Protein AF-A0A089RD07-F1 (afdb_monomer)

Organism: NCBI:txid158822

Structure (mmCIF, N/CA/C/O backbone):
data_AF-A0A089RD07-F1
#
_entry.id   AF-A0A089RD07-F1
#
loop_
_atom_site.group_PDB
_atom_site.id
_atom_site.type_symbol
_atom_site.label_atom_id
_atom_site.label_alt_id
_atom_site.label_comp_id
_atom_site.label_asym_id
_atom_site.label_entity_id
_atom_site.label_seq_id
_atom_site.pdbx_PDB_ins_code
_atom_site.Cartn_x
_atom_site.Cartn_y
_atom_site.Cartn_z
_atom_site.occupancy
_atom_site.B_iso_or_equiv
_atom_site.auth_seq_id
_atom_site.auth_comp_id
_atom_site.auth_asym_id
_atom_site.auth_atom_id
_atom_site.pdbx_PDB_model_num
ATOM 1 N N . MET A 1 1 ? 34.997 -4.589 12.030 1.00 34.50 1 MET A N 1
ATOM 2 C CA . MET A 1 1 ? 33.982 -4.195 11.028 1.00 34.50 1 MET A CA 1
ATOM 3 C C . MET A 1 1 ? 32.917 -5.279 10.978 1.00 34.50 1 MET A C 1
ATOM 5 O O . MET A 1 1 ? 33.221 -6.395 10.581 1.00 34.50 1 MET A O 1
ATOM 9 N N . HIS A 1 2 ? 31.721 -5.008 11.503 1.00 45.12 2 HIS A N 1
ATOM 10 C CA . HIS A 1 2 ? 30.655 -6.007 11.598 1.00 45.12 2 HIS A CA 1
ATOM 11 C C . HIS A 1 2 ? 29.970 -6.161 10.236 1.00 45.12 2 HIS A C 1
ATOM 13 O O . HIS A 1 2 ? 29.249 -5.266 9.804 1.00 45.12 2 HIS A O 1
ATOM 19 N N . ASN A 1 3 ? 30.196 -7.295 9.569 1.00 46.72 3 ASN A N 1
ATOM 20 C CA . ASN A 1 3 ? 29.414 -7.709 8.406 1.00 46.72 3 ASN A CA 1
ATOM 21 C C . ASN A 1 3 ? 27.948 -7.850 8.832 1.00 46.72 3 ASN A C 1
ATOM 23 O O . ASN A 1 3 ? 27.569 -8.834 9.473 1.00 46.72 3 ASN A O 1
ATOM 27 N N . SER A 1 4 ? 27.117 -6.868 8.495 1.00 57.12 4 SER A N 1
ATOM 28 C CA . SER A 1 4 ? 25.671 -6.961 8.647 1.00 57.12 4 SER A CA 1
ATOM 29 C C . SER A 1 4 ? 25.167 -8.106 7.762 1.00 57.12 4 SER A C 1
ATOM 31 O O . SER A 1 4 ? 25.063 -8.002 6.542 1.00 57.12 4 SER A O 1
ATOM 33 N N . ARG A 1 5 ? 24.894 -9.256 8.388 1.00 62.94 5 ARG A N 1
ATOM 34 C CA . ARG A 1 5 ? 24.281 -10.432 7.757 1.00 62.94 5 ARG A CA 1
ATOM 35 C C . ARG A 1 5 ? 22.879 -10.059 7.278 1.00 62.94 5 ARG A C 1
ATOM 37 O O . ARG A 1 5 ? 21.900 -10.212 8.006 1.00 62.94 5 ARG A O 1
ATOM 44 N N . THR A 1 6 ? 22.774 -9.560 6.054 1.00 71.19 6 THR A N 1
ATOM 45 C CA . THR A 1 6 ? 21.488 -9.432 5.372 1.00 71.19 6 THR A CA 1
ATOM 46 C C . THR A 1 6 ? 20.885 -10.833 5.233 1.00 71.19 6 THR A C 1
ATOM 48 O O . THR A 1 6 ? 21.503 -11.750 4.694 1.00 71.19 6 THR A O 1
ATOM 51 N N . LYS A 1 7 ? 19.688 -11.035 5.792 1.00 79.56 7 LYS A N 1
ATOM 52 C CA . LYS A 1 7 ? 18.931 -12.283 5.638 1.00 79.56 7 LYS A CA 1
ATOM 53 C C . LYS A 1 7 ? 18.031 -12.140 4.417 1.00 79.56 7 LYS A C 1
ATOM 55 O O . LYS A 1 7 ? 17.210 -11.227 4.365 1.00 79.56 7 LYS A O 1
ATOM 60 N N . ARG A 1 8 ? 18.207 -13.017 3.427 1.00 80.56 8 ARG A N 1
ATOM 61 C CA . ARG A 1 8 ? 17.385 -13.040 2.212 1.00 80.56 8 ARG A CA 1
ATOM 62 C C . ARG A 1 8 ? 16.169 -13.932 2.437 1.00 80.56 8 ARG A C 1
ATOM 64 O O . ARG A 1 8 ? 16.321 -15.087 2.818 1.00 80.56 8 ARG A O 1
ATOM 71 N N . VAL A 1 9 ? 14.989 -13.393 2.157 1.00 81.19 9 VAL A N 1
ATOM 72 C CA . VAL A 1 9 ? 13.732 -14.142 2.080 1.00 81.19 9 VAL A CA 1
ATOM 73 C C . VAL A 1 9 ? 13.283 -14.101 0.625 1.00 81.19 9 VAL A C 1
ATOM 75 O O . VAL A 1 9 ? 13.259 -13.025 0.031 1.00 81.19 9 VAL A O 1
ATOM 78 N N . ASN A 1 10 ? 12.976 -15.263 0.048 1.00 83.25 10 ASN A N 1
ATOM 79 C CA . ASN A 1 10 ? 12.453 -15.367 -1.311 1.00 83.25 10 ASN A CA 1
ATOM 80 C C . ASN A 1 10 ? 10.952 -15.640 -1.234 1.00 83.25 10 ASN A C 1
ATOM 82 O O . ASN A 1 10 ? 10.538 -16.653 -0.675 1.00 83.25 10 ASN A O 1
ATOM 86 N N . PHE A 1 11 ? 10.158 -14.742 -1.804 1.00 80.38 11 PHE A N 1
ATOM 87 C CA . PHE A 1 11 ? 8.723 -14.909 -1.982 1.00 80.38 11 PHE A CA 1
ATOM 88 C C . PHE A 1 11 ? 8.388 -14.618 -3.443 1.00 80.38 11 PHE A C 1
ATOM 90 O O . PHE A 1 11 ? 8.962 -13.705 -4.035 1.00 80.38 11 PHE A O 1
ATOM 97 N N . SER A 1 12 ? 7.508 -15.421 -4.033 1.00 87.31 12 SER A N 1
ATOM 98 C CA . SER A 1 12 ? 7.035 -15.239 -5.407 1.00 87.31 12 SER A CA 1
ATOM 99 C C . SER A 1 12 ? 5.530 -15.018 -5.376 1.00 87.31 12 SER A C 1
ATOM 101 O O . SER A 1 12 ? 4.793 -15.868 -4.880 1.00 87.31 12 SER A O 1
ATOM 103 N N . LEU A 1 13 ? 5.097 -13.867 -5.886 1.00 88.25 13 LEU A N 1
ATOM 104 C CA . LEU A 1 13 ? 3.691 -13.514 -6.055 1.00 88.25 13 LEU A CA 1
ATOM 105 C C . LEU A 1 13 ? 3.298 -13.740 -7.515 1.00 88.25 13 LEU A C 1
ATOM 107 O O . LEU A 1 13 ? 4.071 -13.414 -8.415 1.00 88.25 13 LEU A O 1
ATOM 111 N N . HIS A 1 14 ? 2.097 -14.264 -7.733 1.00 91.94 14 HIS A N 1
ATOM 112 C CA . HIS A 1 14 ? 1.512 -14.413 -9.060 1.00 91.94 14 HIS A CA 1
ATOM 113 C C . HIS A 1 14 ? 0.266 -13.535 -9.131 1.00 91.94 14 HIS A C 1
ATOM 115 O O . HIS A 1 14 ? -0.575 -13.615 -8.240 1.00 91.94 14 HIS A O 1
ATOM 121 N N . LEU A 1 15 ? 0.180 -12.716 -10.176 1.00 92.38 15 LEU A N 1
ATOM 122 C CA . LEU A 1 15 ? -0.988 -11.896 -10.493 1.00 92.38 15 LEU A CA 1
ATOM 123 C C . LEU A 1 15 ? -1.814 -12.605 -11.572 1.00 92.38 15 LEU A C 1
ATOM 125 O O . LEU A 1 15 ? -1.240 -13.279 -12.434 1.00 92.38 15 LEU A O 1
ATOM 129 N N . ARG A 1 16 ? -3.138 -12.455 -11.534 1.00 93.69 16 ARG A N 1
ATOM 130 C CA . ARG A 1 16 ? -4.091 -13.000 -12.511 1.00 93.69 16 ARG A CA 1
ATOM 131 C C . ARG A 1 16 ? -4.814 -11.858 -13.230 1.00 93.69 16 ARG A C 1
ATOM 133 O O . ARG A 1 16 ? -5.942 -11.525 -12.872 1.00 93.69 16 ARG A O 1
ATOM 140 N N . PRO A 1 17 ? -4.179 -11.250 -14.246 1.00 92.19 17 PRO A N 1
ATOM 141 C CA . PRO A 1 17 ? -4.730 -10.077 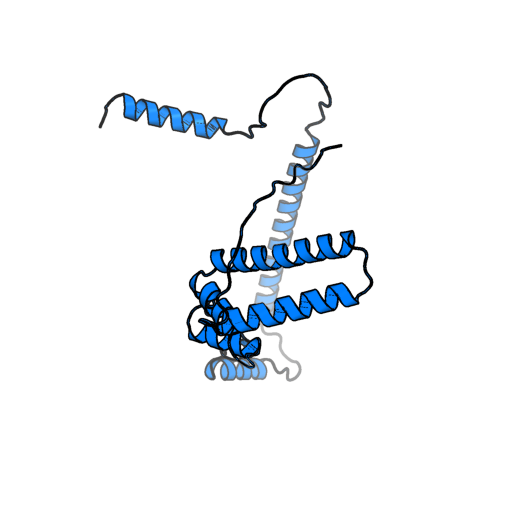-14.920 1.00 92.19 17 PRO A CA 1
ATOM 142 C C . PRO A 1 17 ? -6.046 -10.355 -15.663 1.00 92.19 17 PRO A C 1
ATOM 144 O O . PRO A 1 17 ? -6.804 -9.423 -15.895 1.00 92.19 17 PRO A O 1
ATOM 147 N N . ASP A 1 18 ? -6.334 -11.610 -16.017 1.00 93.56 18 ASP A N 1
ATOM 148 C CA . ASP A 1 18 ? -7.585 -11.984 -16.693 1.00 93.56 18 ASP A CA 1
ATOM 149 C C . ASP A 1 18 ? -8.775 -12.095 -15.720 1.00 93.56 18 ASP A C 1
ATOM 151 O O . ASP A 1 18 ? -9.922 -11.900 -16.118 1.00 93.56 18 ASP A O 1
ATOM 155 N N . ASP A 1 19 ? -8.501 -12.375 -14.440 1.00 92.56 19 ASP A N 1
ATOM 156 C CA . ASP A 1 19 ? -9.521 -12.647 -13.418 1.00 92.56 19 ASP A CA 1
ATOM 157 C C . ASP A 1 19 ? -9.772 -11.445 -12.492 1.00 92.56 19 ASP A C 1
ATOM 159 O O . ASP A 1 19 ? -10.831 -11.349 -11.870 1.00 92.56 19 ASP A O 1
ATOM 163 N N . SER A 1 20 ? -8.796 -10.540 -12.356 1.00 94.25 20 SER A N 1
ATOM 164 C CA . SER A 1 20 ? -8.846 -9.414 -11.422 1.00 94.25 20 SER A CA 1
ATOM 165 C C . SER A 1 20 ? -8.384 -8.118 -12.077 1.00 94.25 20 SER A C 1
ATOM 167 O O . SER A 1 20 ? -7.264 -8.005 -12.576 1.00 94.25 20 SER A O 1
ATOM 169 N N . GLN A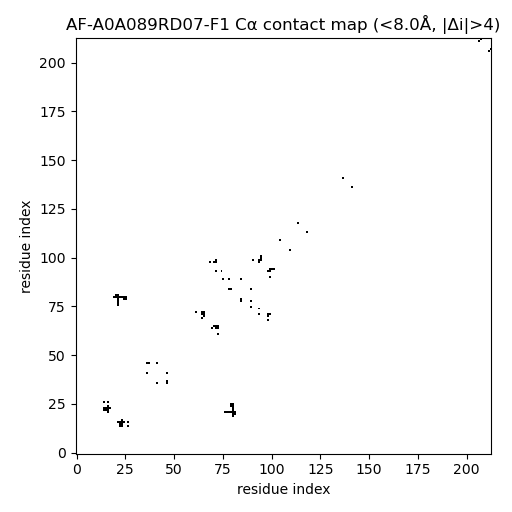 1 21 ? -9.241 -7.097 -12.003 1.00 94.00 21 GLN A N 1
ATOM 170 C CA . GLN A 1 21 ? -8.925 -5.744 -12.464 1.00 94.00 21 GLN A CA 1
ATOM 171 C C . GLN A 1 21 ? -7.772 -5.120 -11.664 1.00 94.00 21 GLN A C 1
ATOM 173 O O . GLN A 1 21 ? -6.920 -4.437 -12.234 1.00 94.00 21 GLN A O 1
ATOM 178 N N . ALA A 1 22 ? -7.697 -5.395 -10.357 1.00 94.50 22 ALA A N 1
ATOM 179 C CA . ALA A 1 22 ? -6.590 -4.941 -9.520 1.00 94.50 22 ALA A CA 1
ATOM 180 C C . ALA A 1 22 ? -5.261 -5.550 -9.985 1.00 94.50 22 ALA A C 1
ATOM 182 O O . ALA A 1 22 ? -4.276 -4.828 -10.157 1.00 94.50 22 ALA A O 1
ATOM 183 N N . ASP A 1 23 ? -5.255 -6.848 -10.295 1.00 95.31 23 ASP A N 1
ATOM 184 C CA . ASP A 1 23 ? -4.076 -7.542 -10.817 1.00 95.31 23 ASP A CA 1
ATOM 185 C C . ASP A 1 23 ? -3.697 -7.054 -12.219 1.00 95.31 23 ASP A C 1
ATOM 187 O O . ASP A 1 23 ? -2.513 -6.863 -12.505 1.00 95.31 23 ASP A O 1
ATOM 191 N N . GLN A 1 24 ? -4.683 -6.814 -13.089 1.00 95.25 24 GLN A N 1
ATOM 192 C CA . GLN A 1 24 ? -4.470 -6.287 -14.439 1.00 95.25 24 GLN A CA 1
ATOM 193 C C . GLN A 1 24 ? -3.780 -4.924 -14.404 1.00 95.25 24 GLN A C 1
ATOM 195 O O . GLN A 1 24 ? -2.808 -4.670 -15.128 1.00 95.25 24 GLN A O 1
ATOM 200 N N . ARG A 1 25 ? -4.271 -4.039 -13.540 1.00 93.75 25 ARG A N 1
ATOM 201 C CA . ARG A 1 25 ? -3.742 -2.690 -13.392 1.00 93.75 25 ARG A CA 1
ATOM 202 C C . ARG A 1 25 ? -2.379 -2.688 -12.714 1.00 93.75 25 ARG A C 1
ATOM 204 O O . ARG A 1 25 ? -1.455 -2.083 -13.253 1.00 93.75 25 ARG A O 1
ATOM 211 N N . ALA A 1 26 ? -2.205 -3.455 -11.636 1.00 94.31 26 ALA A N 1
ATOM 212 C CA . ALA A 1 26 ? -0.904 -3.643 -10.998 1.00 94.31 26 ALA A CA 1
ATOM 213 C C . ALA A 1 26 ? 0.137 -4.186 -11.991 1.00 94.31 26 ALA A C 1
ATOM 215 O O . ALA A 1 26 ? 1.258 -3.683 -12.060 1.00 94.31 26 ALA A O 1
ATOM 216 N N . PHE A 1 27 ? -0.229 -5.170 -12.819 1.00 94.62 27 PHE A N 1
ATOM 217 C CA . PHE A 1 27 ? 0.652 -5.695 -13.861 1.00 94.62 27 PHE A CA 1
ATOM 218 C C . PHE A 1 27 ? 1.052 -4.616 -14.878 1.00 94.62 27 PHE A C 1
ATOM 220 O O . PHE A 1 27 ? 2.223 -4.515 -15.255 1.00 94.62 27 PHE A O 1
ATOM 227 N N . SER A 1 28 ? 0.093 -3.790 -15.294 1.00 93.75 28 SER A N 1
ATOM 228 C CA . SER A 1 28 ? 0.308 -2.720 -16.271 1.00 93.75 28 SER A CA 1
ATOM 229 C C . SER A 1 28 ? 1.225 -1.620 -15.725 1.00 93.75 28 SER A C 1
ATOM 231 O O . SER A 1 28 ? 2.182 -1.234 -16.399 1.00 93.75 28 SER A O 1
ATOM 233 N N . GLU A 1 29 ? 1.005 -1.181 -14.483 1.00 93.06 29 GLU A N 1
ATOM 234 C CA . GLU A 1 29 ? 1.853 -0.200 -13.792 1.00 93.06 29 GLU A CA 1
ATOM 235 C C . GLU A 1 29 ? 3.280 -0.720 -13.583 1.00 93.06 29 GLU A C 1
ATOM 237 O O . GLU A 1 29 ? 4.251 -0.027 -13.891 1.00 93.06 29 GLU A O 1
ATOM 242 N N . LEU A 1 30 ? 3.431 -1.969 -13.125 1.00 93.25 30 LEU A N 1
ATOM 243 C CA . LEU A 1 30 ? 4.744 -2.595 -12.941 1.00 93.25 30 LEU A CA 1
ATOM 244 C C . LEU A 1 30 ? 5.508 -2.713 -14.261 1.00 93.25 30 LEU A C 1
ATOM 246 O O . LEU A 1 30 ? 6.722 -2.488 -14.302 1.00 93.25 30 LEU A O 1
ATOM 250 N N . ARG A 1 31 ? 4.808 -3.050 -15.349 1.00 94.00 31 ARG A N 1
ATOM 251 C CA . ARG A 1 31 ? 5.402 -3.118 -16.683 1.00 94.00 31 ARG A CA 1
ATOM 252 C C . ARG A 1 31 ? 5.857 -1.741 -17.156 1.00 94.00 31 ARG A C 1
ATOM 254 O O . ARG A 1 31 ? 7.007 -1.615 -17.574 1.00 94.00 31 ARG A O 1
ATOM 261 N N . GLN A 1 32 ? 4.996 -0.729 -17.056 1.00 94.94 32 GLN A N 1
ATOM 262 C CA . GLN A 1 32 ? 5.315 0.644 -17.451 1.00 94.94 32 GLN A CA 1
ATOM 263 C C . GLN A 1 32 ? 6.516 1.181 -16.664 1.00 94.94 32 GLN A C 1
ATOM 265 O O . GLN A 1 32 ? 7.455 1.726 -17.246 1.00 94.94 32 GLN A O 1
ATOM 270 N N . TRP A 1 33 ? 6.520 0.977 -15.347 1.00 94.50 33 TRP A N 1
ATOM 271 C CA . TRP A 1 33 ? 7.618 1.378 -14.477 1.00 94.50 33 TRP A CA 1
ATOM 272 C C . TRP A 1 33 ? 8.937 0.694 -14.872 1.00 94.50 33 TRP A C 1
ATOM 274 O O . TRP A 1 33 ? 9.968 1.355 -15.008 1.00 94.50 33 TRP A O 1
ATOM 284 N N . HIS A 1 34 ? 8.911 -0.617 -15.132 1.00 92.44 34 HIS A N 1
ATOM 285 C CA . HIS A 1 34 ? 10.099 -1.368 -15.540 1.00 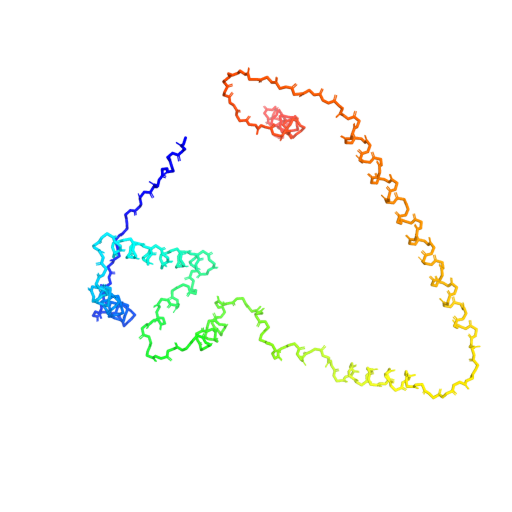92.44 34 HIS A CA 1
ATOM 286 C C . HIS A 1 34 ? 10.622 -0.949 -16.924 1.00 92.44 34 HIS A C 1
ATOM 288 O O . HIS A 1 34 ? 11.835 -0.873 -17.130 1.00 92.44 34 HIS A O 1
ATOM 294 N N . GLU A 1 35 ? 9.733 -0.659 -17.876 1.00 93.88 35 GLU A N 1
ATOM 295 C CA . GLU A 1 35 ? 10.107 -0.112 -19.185 1.00 93.88 35 GLU A CA 1
ATOM 296 C C . GLU A 1 35 ? 10.751 1.277 -19.046 1.00 93.88 35 GLU A C 1
ATOM 298 O O . GLU A 1 35 ? 11.807 1.513 -19.636 1.00 93.88 35 GLU A O 1
ATOM 303 N N . GLY A 1 36 ? 10.205 2.148 -18.191 1.00 93.56 36 GLY A N 1
ATOM 304 C CA . GLY A 1 36 ? 10.808 3.445 -17.867 1.00 93.56 36 GLY A CA 1
ATOM 305 C C . GLY A 1 36 ? 12.201 3.315 -17.242 1.00 93.56 36 GLY A C 1
ATOM 306 O O . GLY A 1 36 ? 13.124 4.044 -17.610 1.00 93.56 36 GLY A O 1
ATOM 307 N N . LEU A 1 37 ? 12.398 2.324 -16.366 1.00 92.19 37 LEU A N 1
ATOM 308 C CA . LEU A 1 37 ? 13.707 2.037 -15.777 1.00 92.19 37 LEU A CA 1
ATOM 309 C C . LEU A 1 37 ? 14.740 1.660 -16.846 1.00 92.19 37 LEU A C 1
ATOM 311 O O . LEU A 1 37 ? 15.859 2.168 -16.833 1.00 92.19 37 LEU A O 1
ATOM 315 N N . LYS A 1 38 ? 14.358 0.815 -17.810 1.00 90.06 38 LYS A N 1
ATOM 316 C CA . LYS A 1 38 ? 15.237 0.417 -18.923 1.00 90.06 38 LYS A CA 1
ATOM 317 C C . LYS A 1 38 ? 15.611 1.592 -19.822 1.00 90.06 38 LYS A C 1
ATOM 319 O O . LYS A 1 38 ? 16.726 1.635 -20.334 1.00 90.06 38 LYS A O 1
ATOM 324 N N . GLN A 1 39 ? 14.692 2.535 -20.011 1.00 92.75 39 GLN A N 1
ATOM 325 C CA . GLN A 1 39 ? 14.905 3.721 -20.843 1.00 92.75 39 GLN A CA 1
ATOM 326 C C . GLN A 1 39 ? 15.766 4.791 -20.151 1.00 92.75 39 GLN A C 1
ATOM 328 O O . GLN A 1 39 ? 16.282 5.682 -20.818 1.00 92.75 39 GLN A O 1
ATOM 333 N N . SER A 1 40 ? 15.983 4.690 -18.835 1.00 88.25 40 SER A N 1
ATOM 334 C CA . SER A 1 40 ? 16.733 5.681 -18.047 1.00 88.25 40 SER A CA 1
ATOM 335 C C . SER A 1 40 ? 18.254 5.697 -18.280 1.00 88.25 40 SER A C 1
ATOM 337 O O . SER A 1 40 ? 18.946 6.531 -17.699 1.00 88.25 40 SER A O 1
ATOM 339 N N . GLY A 1 41 ? 18.797 4.778 -19.092 1.00 84.75 41 GLY A N 1
ATOM 340 C CA . GLY A 1 41 ? 20.231 4.707 -19.412 1.00 84.75 41 GLY A CA 1
ATOM 341 C C . GLY A 1 41 ? 21.139 4.315 -18.235 1.00 84.75 41 GLY A C 1
ATOM 342 O O . GLY A 1 41 ? 22.359 4.427 -18.340 1.00 84.75 41 GLY A O 1
ATOM 343 N N . ARG A 1 42 ? 20.563 3.869 -17.111 1.00 89.25 42 ARG A N 1
ATOM 344 C CA . ARG A 1 42 ? 21.294 3.456 -15.903 1.00 89.25 42 ARG A CA 1
ATOM 345 C C . ARG A 1 42 ? 22.062 2.152 -16.111 1.00 89.25 42 ARG A C 1
ATOM 347 O O . ARG A 1 42 ? 21.695 1.310 -16.932 1.00 89.25 42 ARG A O 1
ATOM 354 N N . SER A 1 43 ? 23.107 1.954 -15.304 1.00 91.81 43 SER A N 1
ATOM 355 C CA . SER A 1 43 ? 23.813 0.673 -15.245 1.00 91.81 43 SER A CA 1
ATOM 356 C C . SER A 1 43 ? 22.861 -0.455 -14.835 1.00 91.81 43 SER A C 1
ATOM 358 O O . SER A 1 43 ? 21.897 -0.264 -14.088 1.00 91.81 43 SER A O 1
ATOM 360 N N . ARG A 1 44 ? 23.164 -1.674 -15.289 1.00 89.19 44 ARG A N 1
ATOM 361 C CA . ARG A 1 44 ? 22.406 -2.882 -14.934 1.00 89.19 44 ARG A CA 1
ATOM 362 C C . ARG A 1 44 ? 22.350 -3.113 -13.422 1.00 89.19 44 ARG A C 1
ATOM 364 O O . ARG A 1 44 ? 21.341 -3.606 -12.919 1.00 89.19 44 ARG A O 1
ATOM 371 N N . GLU A 1 45 ? 23.421 -2.782 -12.708 1.00 91.44 45 GLU A N 1
ATOM 372 C CA . GLU A 1 45 ? 23.497 -2.956 -11.254 1.00 91.44 45 GLU A CA 1
ATOM 373 C C . GLU A 1 45 ? 22.592 -1.971 -10.512 1.00 91.44 45 GLU A C 1
ATOM 375 O O . GLU A 1 45 ? 21.856 -2.387 -9.612 1.00 91.44 45 GLU A O 1
ATOM 380 N N . ASP A 1 46 ? 22.571 -0.710 -10.946 1.00 92.19 46 ASP A N 1
ATOM 381 C CA . ASP A 1 46 ? 21.728 0.341 -10.369 1.00 92.19 46 ASP A CA 1
ATOM 382 C C . ASP A 1 46 ? 20.246 0.023 -10.567 1.00 92.19 46 ASP A C 1
ATOM 384 O O . ASP A 1 46 ? 19.470 0.050 -9.611 1.00 92.19 46 ASP A O 1
ATOM 388 N N . MET A 1 47 ? 19.867 -0.401 -11.778 1.00 91.62 47 MET A N 1
ATOM 389 C CA . MET A 1 47 ? 18.504 -0.858 -12.068 1.00 91.62 47 MET A CA 1
ATOM 390 C C . MET A 1 47 ? 18.084 -2.016 -11.155 1.00 91.62 47 MET A C 1
ATOM 392 O O . MET A 1 47 ? 16.977 -2.033 -10.618 1.00 91.62 47 MET A O 1
ATOM 396 N N . ALA A 1 48 ? 18.975 -2.988 -10.934 1.00 90.19 48 ALA A N 1
ATOM 397 C CA . ALA A 1 48 ? 18.689 -4.121 -10.061 1.00 90.19 48 ALA A CA 1
ATOM 398 C C . ALA A 1 48 ? 18.575 -3.710 -8.582 1.00 90.19 48 ALA A C 1
ATOM 400 O O . ALA A 1 48 ? 17.788 -4.304 -7.842 1.00 90.19 48 ALA A O 1
ATOM 401 N N . MET A 1 49 ? 19.352 -2.722 -8.125 1.00 90.62 49 MET A N 1
ATOM 402 C CA . MET A 1 49 ? 19.232 -2.159 -6.774 1.00 90.62 49 MET A CA 1
ATOM 403 C C . MET A 1 49 ? 17.890 -1.448 -6.594 1.00 90.62 49 MET A C 1
ATOM 405 O O . MET A 1 49 ? 17.197 -1.699 -5.608 1.00 90.62 49 MET A O 1
ATOM 409 N N . GLU A 1 50 ? 17.506 -0.619 -7.562 1.00 92.69 50 GLU A N 1
ATOM 410 C CA . GLU A 1 50 ? 16.267 0.157 -7.548 1.00 92.69 50 GLU A CA 1
ATOM 411 C C . GLU A 1 50 ? 15.035 -0.746 -7.602 1.00 92.69 50 GLU A C 1
ATOM 413 O O . GLU A 1 50 ? 14.127 -0.589 -6.789 1.00 92.69 50 GLU A O 1
ATOM 418 N N . MET A 1 51 ? 15.053 -1.783 -8.444 1.00 91.50 51 MET A N 1
ATOM 419 C CA . MET A 1 51 ? 13.997 -2.796 -8.495 1.00 91.50 51 MET A CA 1
ATOM 420 C C . MET A 1 51 ? 13.845 -3.559 -7.181 1.00 91.50 51 MET A C 1
ATOM 422 O O . MET A 1 51 ? 12.729 -3.732 -6.687 1.00 91.50 51 MET A O 1
ATOM 426 N N . ARG A 1 52 ? 14.954 -3.966 -6.552 1.00 90.69 52 ARG A N 1
ATOM 427 C CA . ARG A 1 52 ? 14.895 -4.587 -5.219 1.00 90.69 52 ARG A CA 1
ATOM 428 C C . ARG A 1 52 ? 14.357 -3.622 -4.164 1.00 90.69 52 ARG A C 1
ATOM 430 O O . ARG A 1 52 ? 13.575 -4.043 -3.316 1.00 90.69 52 ARG A O 1
ATOM 437 N N . GLY A 1 53 ? 14.778 -2.358 -4.201 1.00 92.75 53 GLY A N 1
ATOM 438 C CA . GLY A 1 53 ? 14.320 -1.318 -3.280 1.00 92.75 53 GLY A CA 1
ATOM 439 C C . GLY A 1 53 ? 12.820 -1.066 -3.406 1.00 92.75 53 GLY A C 1
ATOM 440 O O . GLY A 1 53 ? 12.109 -1.104 -2.404 1.00 92.75 53 GLY A O 1
ATOM 441 N N . PHE A 1 54 ? 12.342 -0.910 -4.639 1.00 93.94 54 PHE A N 1
ATOM 442 C CA . PHE A 1 54 ? 10.935 -0.725 -4.970 1.00 93.94 54 PHE A CA 1
ATOM 443 C C . PHE A 1 54 ? 10.066 -1.858 -4.408 1.00 93.94 54 PHE A C 1
ATOM 445 O O . PHE A 1 54 ? 9.212 -1.610 -3.556 1.00 93.94 54 PHE A O 1
ATOM 452 N N . HIS A 1 55 ? 10.339 -3.115 -4.780 1.00 92.00 55 HIS A N 1
ATOM 453 C CA . HIS A 1 55 ? 9.548 -4.252 -4.292 1.00 92.00 55 HIS A CA 1
ATOM 454 C C . HIS A 1 55 ? 9.630 -4.414 -2.772 1.00 92.00 55 HIS A C 1
ATOM 456 O O . HIS A 1 55 ? 8.631 -4.734 -2.127 1.00 92.00 55 HIS A O 1
ATOM 462 N N . ARG A 1 56 ? 10.804 -4.160 -2.177 1.00 92.69 56 ARG A N 1
ATOM 463 C CA . ARG A 1 56 ? 10.966 -4.187 -0.721 1.00 92.69 56 ARG A CA 1
ATOM 464 C C . ARG A 1 56 ? 10.066 -3.153 -0.044 1.00 92.69 56 ARG A C 1
ATOM 466 O O . ARG A 1 56 ? 9.465 -3.481 0.974 1.00 92.69 56 ARG A O 1
ATOM 473 N N . HIS A 1 57 ? 9.967 -1.932 -0.566 1.00 95.31 57 HIS A N 1
ATOM 474 C CA . HIS A 1 57 ? 9.109 -0.898 0.016 1.00 95.31 57 HIS A CA 1
ATOM 475 C C . HIS A 1 57 ? 7.628 -1.245 -0.106 1.00 95.31 57 HIS A C 1
ATOM 477 O O . HIS A 1 57 ? 6.926 -1.179 0.900 1.00 95.31 57 HIS A O 1
ATOM 483 N N . VAL A 1 58 ? 7.183 -1.695 -1.283 1.00 93.81 58 VAL A N 1
ATOM 484 C CA . VAL A 1 58 ? 5.794 -2.131 -1.500 1.00 93.81 58 VAL A CA 1
ATOM 485 C C . VAL A 1 58 ? 5.419 -3.249 -0.523 1.00 93.81 58 VAL A C 1
ATOM 487 O O . VAL A 1 58 ? 4.412 -3.154 0.175 1.00 93.81 58 VAL A O 1
ATOM 490 N N . TYR A 1 59 ? 6.273 -4.270 -0.391 1.00 92.94 59 TYR A N 1
ATOM 491 C CA . TYR A 1 59 ? 6.039 -5.380 0.533 1.00 92.94 59 TYR A CA 1
ATOM 492 C C . TYR A 1 59 ? 5.994 -4.933 2.000 1.00 92.94 59 TYR A C 1
ATOM 494 O O . TYR A 1 59 ? 5.101 -5.335 2.740 1.00 92.94 59 TYR A O 1
ATOM 502 N N . LEU A 1 60 ? 6.943 -4.098 2.440 1.00 94.81 60 LEU A N 1
ATOM 503 C CA . LEU A 1 60 ? 6.983 -3.626 3.828 1.00 94.81 60 LEU A CA 1
ATOM 504 C C . LEU A 1 60 ? 5.791 -2.726 4.170 1.00 94.81 60 LEU A C 1
ATOM 506 O O . LEU A 1 60 ? 5.257 -2.838 5.272 1.00 94.81 60 LEU A O 1
ATOM 510 N N . ALA A 1 61 ? 5.361 -1.872 3.238 1.00 95.69 61 ALA A N 1
ATOM 511 C CA . ALA A 1 61 ? 4.180 -1.032 3.408 1.00 95.69 61 ALA A CA 1
ATOM 512 C C . ALA A 1 61 ? 2.908 -1.885 3.525 1.00 95.69 61 ALA A C 1
ATOM 514 O O . ALA A 1 61 ? 2.167 -1.740 4.498 1.00 95.69 61 ALA A O 1
ATOM 515 N N . GLY A 1 62 ? 2.705 -2.832 2.602 1.00 94.25 62 GLY A N 1
ATOM 516 C CA . GLY A 1 62 ? 1.572 -3.758 2.648 1.00 94.25 62 GLY A CA 1
ATOM 517 C C . GLY A 1 62 ? 1.565 -4.612 3.917 1.00 94.25 62 GLY A C 1
ATOM 518 O O . GLY A 1 62 ? 0.536 -4.746 4.570 1.00 94.25 62 GLY A O 1
ATOM 519 N N . LEU A 1 63 ? 2.726 -5.119 4.345 1.00 95.12 63 LEU A N 1
ATOM 520 C CA . LEU A 1 63 ? 2.840 -5.893 5.582 1.00 95.12 63 LEU A CA 1
ATOM 521 C C . LEU A 1 63 ? 2.523 -5.051 6.825 1.00 95.12 63 LEU A C 1
ATOM 523 O O . LEU A 1 63 ? 1.890 -5.544 7.757 1.00 95.12 63 LEU A O 1
ATOM 527 N N . GLN A 1 64 ? 2.952 -3.789 6.861 1.00 96.25 64 GLN A N 1
ATOM 528 C CA . GLN A 1 64 ? 2.614 -2.894 7.963 1.00 96.25 64 GLN A CA 1
ATOM 529 C C . GLN A 1 64 ? 1.112 -2.602 7.997 1.00 96.25 64 GLN A C 1
ATOM 531 O O . GLN A 1 64 ? 0.509 -2.667 9.067 1.00 96.25 64 GLN A O 1
ATOM 536 N N . LEU A 1 65 ? 0.497 -2.350 6.843 1.00 93.56 65 LEU A N 1
ATOM 537 C CA . LEU A 1 65 ? -0.945 -2.152 6.733 1.00 93.56 65 LEU A CA 1
ATOM 538 C C . LEU A 1 65 ? -1.725 -3.403 7.167 1.00 93.56 65 LEU A C 1
ATOM 540 O O . LEU A 1 65 ? -2.650 -3.294 7.968 1.00 93.56 65 LEU A O 1
ATOM 544 N N . GLN A 1 66 ? -1.286 -4.593 6.748 1.00 95.19 66 GLN A N 1
ATOM 545 C CA . GLN A 1 66 ? -1.849 -5.878 7.169 1.00 95.19 66 GLN A CA 1
ATOM 546 C C . GLN A 1 66 ? -1.813 -6.067 8.694 1.00 95.19 66 GLN A C 1
ATOM 548 O O . GLN A 1 66 ? -2.732 -6.656 9.260 1.00 95.19 66 GLN A O 1
ATOM 553 N N . ARG A 1 67 ? -0.769 -5.574 9.378 1.00 95.00 67 ARG A N 1
ATOM 554 C CA . ARG A 1 67 ? -0.664 -5.628 10.849 1.00 95.00 67 ARG A CA 1
ATOM 555 C C . ARG A 1 67 ? -1.615 -4.663 11.555 1.00 95.00 67 ARG A C 1
ATOM 557 O O . ARG A 1 67 ? -2.014 -4.954 12.677 1.00 95.00 67 ARG A O 1
ATOM 564 N N . LEU A 1 68 ? -1.921 -3.524 10.935 1.00 91.69 68 LEU A N 1
ATOM 565 C CA . LEU A 1 68 ? -2.813 -2.507 11.497 1.00 91.69 68 LEU A CA 1
ATOM 566 C C . LEU A 1 68 ? -4.284 -2.870 11.270 1.00 91.69 68 LEU A C 1
ATOM 568 O O . LEU A 1 68 ? -5.078 -2.828 12.203 1.00 91.69 68 LEU A O 1
ATOM 572 N N . SER A 1 69 ? -4.640 -3.243 10.040 1.00 91.81 69 SER A N 1
ATOM 573 C CA . SER A 1 69 ? -5.999 -3.626 9.664 1.00 91.81 69 SER A CA 1
ATOM 574 C C . SER A 1 69 ? -5.972 -4.571 8.454 1.00 91.81 69 SER A C 1
ATOM 576 O O . SER A 1 69 ? -5.850 -4.119 7.312 1.00 91.81 69 SER A O 1
ATOM 578 N N . PRO A 1 70 ? -6.130 -5.893 8.671 1.00 92.69 70 PRO A N 1
ATOM 579 C CA . PRO A 1 70 ? -6.214 -6.876 7.589 1.00 92.69 70 PRO A CA 1
ATOM 580 C C . PRO A 1 70 ? -7.321 -6.568 6.577 1.00 92.69 70 PRO A C 1
ATOM 582 O O . PRO A 1 70 ? -7.158 -6.774 5.377 1.00 92.69 70 PRO A O 1
ATOM 585 N N . ARG A 1 71 ? -8.454 -6.049 7.066 1.00 93.06 71 ARG A N 1
ATOM 586 C CA . ARG A 1 71 ? -9.594 -5.685 6.220 1.00 93.06 71 ARG A CA 1
ATOM 587 C C . ARG A 1 71 ? -9.273 -4.474 5.344 1.00 93.06 71 ARG A C 1
ATOM 589 O O . ARG A 1 71 ? -9.523 -4.531 4.145 1.00 93.06 71 ARG A O 1
ATOM 596 N N . ALA A 1 72 ? -8.664 -3.426 5.908 1.00 91.50 72 ALA A N 1
ATOM 597 C CA . ALA A 1 72 ? -8.235 -2.263 5.128 1.00 91.50 72 ALA A CA 1
ATOM 598 C C . ALA A 1 72 ? -7.189 -2.645 4.073 1.00 91.50 72 ALA A C 1
ATOM 600 O O . ALA A 1 72 ? -7.247 -2.145 2.957 1.00 91.50 72 ALA A O 1
ATOM 601 N N . CYS A 1 73 ? -6.271 -3.563 4.396 1.00 93.38 73 CYS A N 1
ATOM 602 C CA . CYS A 1 73 ? -5.277 -4.049 3.442 1.00 93.38 73 CYS A CA 1
ATOM 603 C C . CYS A 1 73 ? -5.925 -4.694 2.209 1.00 93.38 73 CYS A C 1
ATOM 605 O O . CYS A 1 73 ? -5.544 -4.366 1.088 1.00 93.38 73 CYS A O 1
ATOM 607 N N . GLY A 1 74 ? -6.918 -5.568 2.409 1.00 92.75 74 GLY A N 1
ATOM 608 C CA . GLY A 1 74 ? -7.674 -6.165 1.306 1.00 92.75 74 GLY A CA 1
ATOM 609 C C . GLY A 1 74 ? -8.440 -5.118 0.495 1.00 92.75 74 GLY A C 1
ATOM 610 O O . GLY A 1 74 ? -8.329 -5.087 -0.724 1.00 92.75 74 GLY A O 1
ATOM 611 N N . HIS A 1 75 ? -9.143 -4.203 1.168 1.00 93.44 75 HIS A N 1
ATOM 612 C CA . HIS A 1 75 ? -9.873 -3.125 0.493 1.00 93.44 75 HIS A CA 1
ATOM 613 C C . HIS A 1 75 ? -8.968 -2.213 -0.343 1.00 93.44 75 HIS A C 1
ATOM 615 O O . HIS A 1 75 ? -9.327 -1.875 -1.467 1.00 93.44 75 HIS A O 1
ATOM 621 N N . ILE A 1 76 ? -7.799 -1.834 0.179 1.00 93.81 76 ILE A N 1
ATOM 622 C CA . ILE A 1 76 ? -6.823 -1.005 -0.541 1.00 93.81 76 ILE A CA 1
ATOM 623 C C . ILE A 1 76 ? -6.210 -1.773 -1.719 1.00 93.81 76 ILE A C 1
ATOM 625 O O . ILE A 1 76 ? -5.957 -1.188 -2.766 1.00 93.81 76 ILE A O 1
ATOM 629 N N . ALA A 1 77 ? -5.976 -3.080 -1.583 1.00 93.56 77 ALA A N 1
ATOM 630 C CA . ALA A 1 77 ? -5.480 -3.883 -2.697 1.00 93.56 77 ALA A CA 1
ATOM 631 C C . ALA A 1 77 ? -6.495 -3.929 -3.853 1.00 93.56 77 ALA A C 1
ATOM 633 O O . ALA A 1 77 ? -6.126 -3.701 -5.001 1.00 93.56 77 ALA A O 1
ATOM 634 N N . GLU A 1 78 ? -7.777 -4.143 -3.548 1.00 93.06 78 GLU A N 1
ATOM 635 C CA . GLU A 1 78 ? -8.852 -4.156 -4.550 1.00 93.06 78 GLU A CA 1
ATOM 636 C C . GLU A 1 78 ? -9.132 -2.766 -5.140 1.00 93.06 78 GLU A C 1
ATOM 638 O O . GLU A 1 78 ? -9.533 -2.644 -6.298 1.00 93.06 78 GLU A O 1
ATOM 643 N N . SER A 1 79 ? -8.906 -1.694 -4.371 1.00 93.25 79 SER A N 1
ATOM 644 C CA . SER A 1 79 ? -9.149 -0.329 -4.843 1.00 93.25 79 SER A CA 1
ATOM 645 C C . SER A 1 79 ? -8.208 0.090 -5.971 1.00 93.25 79 SER A C 1
ATOM 647 O O . SER A 1 79 ? -8.600 0.925 -6.785 1.00 93.25 79 SER A O 1
ATOM 649 N N . ILE A 1 80 ? -7.028 -0.540 -6.082 1.00 91.38 80 ILE A N 1
ATOM 650 C CA . ILE A 1 80 ? -6.122 -0.349 -7.221 1.00 91.38 80 ILE A CA 1
ATOM 651 C C . ILE A 1 80 ? -6.864 -0.608 -8.524 1.00 91.38 80 ILE A C 1
ATOM 653 O O . ILE A 1 80 ? -6.691 0.167 -9.447 1.00 91.38 80 ILE A O 1
ATOM 657 N N . GLY A 1 81 ? -7.720 -1.631 -8.601 1.00 90.56 81 GLY A N 1
ATOM 658 C CA . GLY A 1 81 ? -8.440 -2.000 -9.824 1.00 90.56 81 GLY A CA 1
ATOM 659 C C . GLY A 1 81 ? -9.485 -0.991 -10.299 1.00 90.56 81 GLY A C 1
ATOM 660 O O . GLY A 1 81 ? -10.115 -1.221 -11.327 1.00 90.56 81 GLY A O 1
ATOM 661 N N . ARG A 1 82 ? -9.704 0.106 -9.569 1.00 88.81 82 ARG A N 1
ATOM 662 C CA . ARG A 1 82 ? -10.722 1.103 -9.897 1.00 88.81 82 ARG A CA 1
ATOM 663 C C . ARG A 1 82 ? -10.135 2.222 -10.743 1.00 88.81 82 ARG A C 1
ATOM 665 O O . ARG A 1 82 ? -9.068 2.767 -10.456 1.00 88.81 82 ARG A O 1
ATOM 672 N N . ASP A 1 83 ? -10.872 2.611 -11.771 1.00 76.81 83 ASP A N 1
ATOM 673 C CA . ASP A 1 83 ? -10.507 3.742 -12.606 1.00 76.81 83 ASP A CA 1
ATOM 674 C C . ASP A 1 83 ? -10.783 5.035 -11.823 1.00 76.81 83 ASP A C 1
ATOM 676 O O . ASP A 1 83 ? -11.932 5.356 -11.540 1.00 76.81 83 ASP A O 1
ATOM 680 N N . SER A 1 84 ? -9.731 5.779 -11.464 1.00 77.81 84 SER A N 1
ATOM 681 C CA . SER A 1 84 ? -9.779 7.125 -10.851 1.00 77.81 84 SER A CA 1
ATOM 682 C C . SER A 1 84 ? -10.220 7.257 -9.386 1.00 77.81 84 SER A C 1
ATOM 684 O O . SER A 1 84 ? -10.872 8.233 -9.039 1.00 77.81 84 SER A O 1
ATOM 686 N N . LEU A 1 85 ? -9.793 6.358 -8.495 1.00 87.00 85 LEU A N 1
ATOM 687 C CA . LEU A 1 85 ? -9.948 6.607 -7.058 1.00 87.00 85 LEU A CA 1
ATOM 688 C C . LEU A 1 85 ? -8.850 7.552 -6.545 1.00 87.00 85 LEU A C 1
ATOM 690 O O . LEU A 1 85 ? -7.661 7.217 -6.566 1.00 87.00 85 LEU A O 1
ATOM 694 N N . THR A 1 86 ? -9.234 8.736 -6.079 1.00 90.12 86 THR A N 1
ATOM 695 C CA . THR A 1 86 ? -8.308 9.667 -5.427 1.00 90.12 86 THR A CA 1
ATOM 696 C C . THR A 1 86 ? -8.053 9.264 -3.972 1.00 90.12 86 THR A C 1
ATOM 698 O O . THR A 1 86 ? -8.824 8.530 -3.355 1.00 90.12 86 THR A O 1
ATOM 701 N N . LEU A 1 87 ? -6.951 9.745 -3.386 1.00 89.06 87 LEU A N 1
ATOM 702 C CA . LEU A 1 87 ? -6.633 9.455 -1.984 1.00 89.06 87 LEU A CA 1
ATOM 703 C C . LEU A 1 87 ? -7.742 9.907 -1.006 1.00 89.06 87 LEU A C 1
ATOM 705 O O . LEU A 1 87 ? -8.068 9.114 -0.126 1.00 89.06 87 LEU A O 1
ATOM 709 N N . PRO A 1 88 ? -8.337 11.114 -1.130 1.00 90.38 88 PRO A N 1
ATOM 710 C CA . PRO A 1 88 ? -9.446 11.520 -0.267 1.00 90.38 88 PRO A CA 1
ATOM 711 C C . PRO A 1 88 ? -10.652 10.583 -0.371 1.00 90.38 88 PRO A C 1
ATOM 713 O O . PRO A 1 88 ? -11.152 10.139 0.653 1.00 90.38 88 PRO A O 1
ATOM 716 N N . GLU A 1 89 ? -11.048 10.198 -1.587 1.00 91.62 89 GLU A N 1
ATOM 717 C CA . GLU A 1 89 ? -12.173 9.275 -1.804 1.00 91.62 89 GLU A CA 1
ATOM 718 C C . GLU A 1 89 ? -11.901 7.897 -1.190 1.00 91.62 89 GLU A C 1
ATOM 720 O O . GLU A 1 89 ? -12.765 7.327 -0.527 1.00 91.62 89 GLU A O 1
ATOM 725 N N . LEU A 1 90 ? -10.675 7.380 -1.327 1.00 91.88 90 LEU A N 1
ATOM 726 C CA . LEU A 1 90 ? -10.271 6.141 -0.663 1.00 91.88 90 LEU A CA 1
ATOM 727 C C . LEU A 1 90 ? -10.347 6.266 0.866 1.00 91.88 90 LEU A C 1
ATOM 729 O O . LEU A 1 90 ? -10.771 5.329 1.539 1.00 91.88 90 LEU A O 1
ATOM 733 N N . MET A 1 91 ? -9.930 7.400 1.435 1.00 91.06 91 MET A N 1
ATOM 734 C CA . MET A 1 91 ? -10.018 7.625 2.880 1.00 91.06 91 MET A CA 1
ATOM 735 C C . MET A 1 91 ? -11.469 7.701 3.358 1.00 91.06 91 MET A C 1
ATOM 737 O O . MET A 1 91 ? -11.792 7.095 4.381 1.00 91.06 91 MET A O 1
ATOM 741 N N . ASP A 1 92 ? -12.336 8.375 2.605 1.00 90.19 92 ASP A N 1
ATOM 742 C CA . ASP A 1 92 ? -13.762 8.468 2.906 1.00 90.19 92 ASP A CA 1
ATOM 743 C C . ASP A 1 92 ? -14.410 7.080 2.879 1.00 90.19 92 ASP A C 1
ATOM 745 O O . ASP A 1 92 ? -15.073 6.701 3.843 1.00 90.19 92 ASP A O 1
ATOM 749 N N . GLU A 1 93 ? -14.139 6.262 1.859 1.00 90.88 93 GLU A N 1
ATOM 750 C CA . GLU A 1 93 ? -14.641 4.885 1.785 1.00 90.88 93 GLU A CA 1
ATOM 751 C C . GLU A 1 93 ? -14.153 4.005 2.939 1.00 90.88 93 GLU A C 1
ATOM 753 O O . GLU A 1 93 ? -14.925 3.238 3.520 1.00 90.88 93 GLU A O 1
ATOM 758 N N . LEU A 1 94 ? -12.867 4.098 3.287 1.00 91.12 94 LEU A N 1
ATOM 759 C CA . LEU A 1 94 ? -12.313 3.332 4.398 1.00 91.12 94 LEU A CA 1
ATOM 760 C C . LEU A 1 94 ? -12.893 3.797 5.740 1.00 91.12 94 LEU A C 1
ATOM 762 O O . LEU A 1 94 ? -13.088 2.968 6.629 1.00 91.12 94 LEU A O 1
ATOM 766 N N . SER A 1 95 ? -13.189 5.090 5.895 1.00 90.88 95 SER A N 1
ATOM 767 C CA . SER A 1 95 ? -13.866 5.611 7.086 1.00 90.88 95 SER A CA 1
ATOM 768 C C . SER A 1 95 ? -15.318 5.130 7.157 1.00 90.88 95 SER A C 1
ATOM 770 O O . SER A 1 95 ? -15.710 4.546 8.163 1.00 90.88 95 SER A O 1
ATOM 772 N N . ALA A 1 96 ? -16.071 5.226 6.056 1.00 87.75 96 ALA A N 1
ATOM 773 C CA . ALA A 1 96 ? -17.452 4.756 5.957 1.00 87.75 96 ALA A CA 1
ATOM 774 C C . ALA A 1 96 ? -17.573 3.236 6.166 1.00 87.75 96 ALA A C 1
ATOM 776 O O . ALA A 1 96 ? -18.566 2.752 6.705 1.00 87.75 96 ALA A O 1
ATOM 777 N N . GLY A 1 97 ? -16.549 2.472 5.774 1.00 84.44 97 GLY A N 1
ATOM 778 C CA . GLY A 1 97 ? -16.447 1.034 6.024 1.00 84.44 97 GLY A CA 1
ATOM 779 C C . GLY A 1 97 ? -15.996 0.655 7.442 1.00 84.44 97 GLY A C 1
ATOM 780 O O . GLY A 1 97 ? -15.838 -0.537 7.716 1.00 84.44 97 GLY A O 1
ATOM 781 N N . GLY A 1 98 ? -15.736 1.626 8.328 1.00 86.88 98 GLY A N 1
ATOM 782 C CA . GLY A 1 98 ? -15.199 1.390 9.674 1.00 86.88 98 GLY A CA 1
ATOM 783 C C . GLY A 1 98 ? -13.803 0.753 9.671 1.00 86.88 98 GLY A C 1
ATOM 784 O O . GLY A 1 98 ? -13.435 0.029 10.598 1.00 86.88 98 GLY A O 1
ATOM 785 N N . LEU A 1 99 ? -13.042 0.943 8.588 1.00 86.19 99 LEU A N 1
ATOM 786 C CA . LEU A 1 99 ? -11.706 0.374 8.375 1.00 86.19 99 LEU A CA 1
ATOM 787 C C . LEU A 1 99 ? -10.588 1.316 8.824 1.00 86.19 99 LEU A C 1
ATOM 789 O O . LEU A 1 99 ? -9.457 0.861 9.029 1.00 86.19 99 LEU A O 1
ATOM 793 N N . LEU A 1 100 ? -10.909 2.599 8.990 1.00 83.25 100 LEU A N 1
ATOM 794 C CA . LEU A 1 100 ? -10.091 3.585 9.681 1.00 83.25 100 LEU A CA 1
ATOM 795 C C . LEU A 1 100 ? -10.648 3.819 11.090 1.00 83.25 100 LEU A C 1
ATOM 797 O O . LEU A 1 100 ? -11.858 3.720 11.291 1.00 83.25 100 LEU A O 1
ATOM 801 N N . PRO A 1 101 ? -9.789 4.123 12.077 1.00 73.38 101 PRO A N 1
ATOM 802 C CA . PRO A 1 101 ? -10.260 4.544 13.386 1.00 73.38 101 PRO A CA 1
ATOM 803 C C . PRO A 1 101 ? -11.130 5.801 13.235 1.00 73.38 101 PRO A C 1
ATOM 805 O O . PRO A 1 101 ? -10.672 6.816 12.711 1.00 73.38 101 PRO A O 1
ATOM 808 N N . GLU A 1 102 ? -12.378 5.708 13.694 1.00 63.53 102 GLU A N 1
ATOM 809 C CA . GLU A 1 102 ? -13.301 6.832 13.870 1.00 63.53 102 GLU A CA 1
ATOM 810 C C . GLU A 1 102 ? -12.581 7.930 14.667 1.00 63.53 102 GLU A C 1
ATOM 812 O O . GLU A 1 102 ? -12.283 7.756 15.851 1.00 63.53 102 GLU A O 1
ATOM 817 N N . GLY A 1 103 ? -12.227 9.035 14.005 1.00 53.97 103 GLY A N 1
ATOM 818 C CA . GLY A 1 103 ? -11.551 10.157 14.655 1.00 53.97 103 GLY A CA 1
ATOM 819 C C . GLY A 1 103 ? -10.191 10.550 14.085 1.00 53.97 103 GLY A C 1
ATOM 820 O O . GLY A 1 103 ? -9.303 10.934 14.844 1.00 53.97 103 GLY A O 1
ATOM 821 N N . THR A 1 104 ? -10.014 10.579 12.762 1.00 45.72 104 THR A N 1
ATOM 822 C CA . THR A 1 104 ? -9.231 11.697 12.221 1.00 45.72 104 THR A CA 1
ATOM 823 C C . THR A 1 104 ? -10.140 12.919 12.247 1.00 45.72 104 THR A C 1
ATOM 825 O 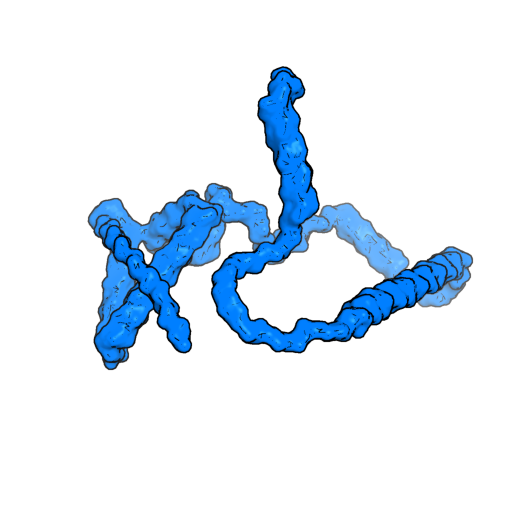O . THR A 1 104 ? -11.087 12.958 11.457 1.00 45.72 104 THR A O 1
ATOM 828 N N . PRO A 1 105 ? -9.916 13.909 13.131 1.00 43.66 105 PRO A N 1
ATOM 829 C CA . PRO A 1 105 ? -10.609 15.174 13.012 1.00 43.66 105 PRO A CA 1
ATOM 830 C C . PRO A 1 105 ? -10.163 15.776 11.681 1.00 43.66 105 PRO A C 1
ATOM 832 O O . PRO A 1 105 ? -9.094 16.377 11.570 1.00 43.66 105 PRO A O 1
ATOM 835 N N . THR A 1 106 ? -10.983 15.611 10.644 1.00 44.56 106 THR A N 1
ATOM 836 C CA . THR A 1 106 ? -10.996 16.578 9.557 1.00 44.56 106 THR A CA 1
ATOM 837 C C . THR A 1 106 ? -11.106 17.931 10.247 1.00 44.56 106 THR A C 1
ATOM 839 O O . THR A 1 106 ? -11.919 18.115 11.152 1.00 44.56 106 THR A O 1
ATOM 842 N N . ARG A 1 107 ? -10.239 18.871 9.878 1.00 46.88 107 ARG A N 1
ATOM 843 C CA . ARG A 1 107 ? -10.099 20.203 10.490 1.00 46.88 107 ARG A CA 1
ATOM 844 C C . ARG A 1 107 ? -11.418 21.006 10.563 1.00 46.88 107 ARG A C 1
ATOM 846 O O . ARG A 1 107 ? -11.441 22.050 11.201 1.00 46.88 107 ARG A O 1
ATOM 853 N N . ALA A 1 108 ? -12.500 20.511 9.958 1.00 44.84 108 ALA A N 1
ATOM 854 C CA . ALA A 1 108 ? -13.864 21.024 10.065 1.00 44.84 108 ALA A CA 1
ATOM 855 C C . ALA A 1 108 ? -14.668 20.519 11.290 1.00 44.84 108 ALA A C 1
ATOM 857 O O . ALA A 1 108 ? -15.673 21.126 11.627 1.00 44.84 108 ALA A O 1
ATOM 858 N N . ALA A 1 109 ? -14.243 19.464 11.998 1.00 45.41 109 ALA A N 1
ATOM 859 C CA . ALA A 1 109 ? -14.913 18.987 13.220 1.00 45.41 109 ALA A CA 1
ATOM 860 C C . ALA A 1 109 ? -14.386 19.656 14.506 1.00 45.41 109 ALA A C 1
ATOM 862 O O . ALA A 1 109 ? -14.963 19.504 15.578 1.00 45.41 109 ALA A O 1
ATOM 863 N N . ALA A 1 110 ? -13.308 20.445 14.418 1.00 44.62 110 ALA A N 1
ATOM 864 C CA . ALA A 1 110 ? -12.846 21.270 15.539 1.00 44.62 110 ALA A CA 1
ATOM 865 C C . ALA A 1 110 ? -13.775 22.472 15.822 1.00 44.62 110 ALA A C 1
ATOM 867 O O . ALA A 1 110 ? -13.580 23.173 16.812 1.00 44.62 110 ALA A O 1
ATOM 868 N N . SER A 1 111 ? -14.769 22.717 14.962 1.00 49.62 111 SER A N 1
ATOM 869 C CA . SER A 1 111 ? -15.736 23.813 15.085 1.00 49.62 111 SER A CA 1
ATOM 870 C C . SER A 1 111 ? -17.095 23.419 15.671 1.00 49.62 111 SER A C 1
ATOM 872 O O . SER A 1 111 ? -17.955 24.286 15.761 1.00 49.62 111 SER A O 1
ATOM 874 N N . GLU A 1 112 ? -17.309 22.176 16.113 1.00 56.59 112 GLU A N 1
ATOM 875 C CA . GLU A 1 112 ? -18.644 21.740 16.561 1.00 56.59 112 GLU A CA 1
ATOM 876 C C . GLU A 1 112 ? -18.713 21.212 17.996 1.00 56.59 112 GLU A C 1
ATOM 878 O O . GLU A 1 112 ? -19.382 20.223 18.236 1.00 56.59 112 GLU A O 1
ATOM 883 N N . HIS A 1 113 ? -18.105 21.870 18.988 1.00 48.31 113 HIS A N 1
ATOM 884 C CA . HIS A 1 113 ? -18.515 21.638 20.388 1.00 48.31 113 HIS A CA 1
ATOM 885 C C . HIS A 1 113 ? -18.442 22.895 21.269 1.00 48.31 113 HIS A C 1
ATOM 887 O O . HIS A 1 113 ? -17.983 22.843 22.407 1.00 48.31 113 HIS A O 1
ATOM 893 N N . PHE A 1 114 ? -18.954 24.025 20.778 1.00 58.25 114 PHE A N 1
ATOM 894 C CA . PHE A 1 114 ? -19.570 24.999 21.681 1.00 58.25 114 PHE A CA 1
ATOM 895 C C . PHE A 1 114 ? -21.071 24.959 21.420 1.00 58.25 114 PHE A C 1
ATOM 897 O O . PHE A 1 114 ? -21.519 25.296 20.329 1.00 58.25 114 PHE A O 1
ATOM 904 N N . SER A 1 115 ? -21.848 24.491 22.396 1.00 74.69 115 SER A N 1
ATOM 905 C CA . SER A 1 115 ? -23.306 24.606 22.333 1.00 74.69 115 SER A CA 1
ATOM 906 C C . SER A 1 115 ? -23.704 26.077 22.184 1.00 74.69 115 SER A C 1
ATOM 908 O O . SER A 1 115 ? -23.004 26.969 22.664 1.00 74.69 115 SER A O 1
ATOM 910 N N . GLU A 1 116 ? -24.839 26.340 21.541 1.00 71.44 116 GLU A N 1
ATOM 911 C CA . GLU A 1 116 ? -25.376 27.695 21.354 1.00 71.44 116 GLU A CA 1
ATOM 912 C C . GLU A 1 116 ? -25.476 28.448 22.696 1.00 71.44 116 GLU A C 1
ATOM 914 O O . GLU A 1 116 ? -25.067 29.600 22.809 1.00 71.44 116 GLU A O 1
ATOM 919 N N . GLN A 1 117 ? -25.846 27.729 23.761 1.00 68.50 117 GLN A N 1
ATOM 920 C CA . GLN A 1 117 ? -25.853 28.236 25.134 1.00 68.50 117 GLN A CA 1
ATOM 921 C C . GLN A 1 117 ? -24.453 28.581 25.665 1.00 68.50 117 GLN A C 1
ATOM 923 O O . GLN A 1 117 ? -24.294 29.574 26.367 1.00 68.50 117 GLN A O 1
ATOM 928 N N . GLN A 1 118 ? -23.419 27.800 25.337 1.00 74.69 118 GLN A N 1
ATOM 929 C CA . GLN A 1 118 ? -22.031 28.117 25.706 1.00 74.69 118 GLN A CA 1
ATOM 930 C C . GLN A 1 118 ? -21.495 29.330 24.938 1.00 74.69 118 GLN A C 1
ATOM 932 O O . GLN A 1 118 ? -20.685 30.079 25.485 1.00 74.69 118 GLN A O 1
ATOM 937 N N . LEU A 1 119 ? -21.945 29.546 23.699 1.00 84.81 119 LEU A N 1
ATOM 938 C CA . LEU A 1 119 ? -21.593 30.732 22.917 1.00 84.81 119 LEU A CA 1
ATOM 939 C C . LEU A 1 119 ? -22.282 31.988 23.452 1.00 84.81 119 LEU A C 1
ATOM 941 O O . LEU A 1 119 ? -21.609 33.004 23.614 1.00 84.81 119 LEU A O 1
ATOM 945 N N . GLU A 1 120 ? -23.566 31.912 23.808 1.00 79.06 120 GLU A N 1
ATOM 946 C CA . GLU A 1 120 ? -24.261 33.001 24.505 1.00 79.06 120 GLU A CA 1
ATOM 947 C C . GLU A 1 120 ? -23.599 33.308 25.851 1.00 79.06 120 GLU A C 1
ATOM 949 O O . GLU A 1 120 ? -23.369 34.467 26.185 1.00 79.06 120 GLU A O 1
ATOM 954 N N . GLN A 1 121 ? -23.211 32.279 26.608 1.00 79.50 121 GLN A N 1
ATOM 955 C CA . GLN A 1 121 ? -22.550 32.454 27.899 1.00 79.50 121 GLN A CA 1
ATOM 956 C C . GLN A 1 121 ? -21.159 33.091 27.752 1.00 79.50 121 GLN A C 1
ATOM 958 O O . GLN A 1 121 ? -20.798 33.957 28.548 1.00 79.50 121 GLN A O 1
ATOM 963 N N . LEU A 1 122 ? -20.400 32.727 26.711 1.00 80.75 122 LEU A N 1
ATOM 964 C CA . LEU A 1 122 ? -19.125 33.367 26.366 1.00 80.75 122 LEU A CA 1
ATOM 965 C C . LEU A 1 122 ? -19.306 34.809 25.883 1.00 80.75 122 LEU A C 1
ATOM 967 O O . LEU A 1 122 ? -18.507 35.668 26.255 1.00 80.75 122 LEU A O 1
ATOM 971 N N . GLN A 1 123 ? -20.343 35.095 25.094 1.00 80.56 123 GLN A N 1
ATOM 972 C CA . GLN A 1 123 ? -20.672 36.459 24.672 1.00 80.56 123 GLN A CA 1
ATOM 973 C C . GLN A 1 123 ? -21.065 37.331 25.865 1.00 80.56 123 GLN A C 1
ATOM 975 O O . GLN A 1 123 ? -20.545 38.438 25.994 1.00 80.56 123 GLN A O 1
ATOM 980 N N . LEU A 1 124 ? -21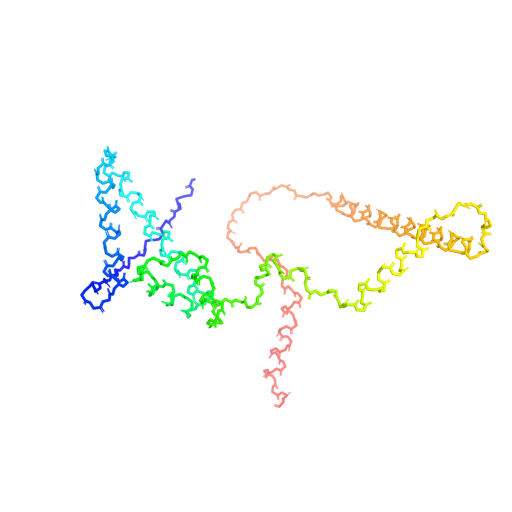.880 36.807 26.783 1.00 80.00 124 LEU A N 1
ATOM 981 C CA . LEU A 1 124 ? -22.263 37.495 28.013 1.00 80.00 124 LEU A CA 1
ATOM 982 C C . LEU A 1 124 ? -21.034 37.776 28.892 1.00 80.00 124 LEU A C 1
ATOM 984 O O . LEU A 1 124 ? -20.859 38.886 29.389 1.00 80.00 124 LEU A O 1
ATOM 988 N N . LEU A 1 125 ? -20.134 36.797 29.034 1.00 81.12 125 LEU A N 1
ATOM 989 C CA . LEU A 1 125 ? -18.869 36.970 29.752 1.00 81.12 125 LEU A CA 1
ATOM 990 C C . LEU A 1 125 ? -17.975 38.027 29.088 1.00 81.12 125 LEU A C 1
ATOM 992 O O . LEU A 1 125 ? -17.417 38.872 29.786 1.00 81.12 125 LEU A O 1
ATOM 996 N N . LEU A 1 126 ? -17.881 38.061 27.757 1.00 76.56 126 LEU A N 1
ATOM 997 C CA . LEU A 1 126 ? -17.123 39.099 27.053 1.00 76.56 126 LEU A CA 1
ATOM 998 C C . LEU A 1 126 ? -17.753 40.492 27.185 1.00 76.56 126 LEU A C 1
ATOM 1000 O O . LEU A 1 126 ? -17.022 41.474 27.327 1.00 76.56 126 LEU A O 1
ATOM 1004 N N . GLU A 1 127 ? -19.083 40.595 27.178 1.00 66.62 127 GLU A N 1
ATOM 1005 C CA . GLU A 1 127 ? -19.781 41.854 27.451 1.00 66.62 127 GLU A CA 1
ATOM 1006 C C . GLU A 1 127 ? -19.545 42.330 28.886 1.00 66.62 127 GLU A C 1
ATOM 1008 O O . GLU A 1 127 ? -19.306 43.521 29.094 1.00 66.62 127 GLU A O 1
ATOM 1013 N N . THR A 1 128 ? -19.499 41.417 29.865 1.00 63.16 128 THR A N 1
ATOM 1014 C CA . THR A 1 128 ? -19.157 41.761 31.258 1.00 63.16 128 THR A CA 1
ATOM 1015 C C . THR A 1 128 ? -17.689 42.151 31.456 1.00 63.16 128 THR A C 1
ATOM 1017 O O . THR A 1 128 ? -17.370 42.851 32.414 1.00 63.16 128 THR A O 1
ATOM 1020 N N . VAL A 1 129 ? -16.794 41.744 30.548 1.00 59.91 129 VAL A N 1
ATOM 1021 C CA . VAL A 1 129 ? -15.353 42.060 30.588 1.00 59.91 129 VAL A CA 1
ATOM 1022 C C . VAL A 1 129 ? -15.010 43.297 29.744 1.00 59.91 129 VAL A C 1
ATOM 1024 O O . VAL A 1 129 ? -13.875 43.776 29.778 1.00 59.91 129 VAL A O 1
ATOM 1027 N N . LYS A 1 130 ? -15.975 43.892 29.029 1.00 49.97 130 LYS A N 1
ATOM 1028 C CA . LYS A 1 130 ? -15.765 45.146 28.295 1.00 49.97 130 LYS A CA 1
ATOM 1029 C C . LYS A 1 130 ? -15.498 46.288 29.293 1.00 49.97 130 LYS A C 1
ATOM 1031 O O . LYS A 1 130 ? -16.401 46.667 30.040 1.00 49.97 130 LYS A O 1
ATOM 1036 N N . PRO A 1 131 ? -14.290 46.880 29.329 1.00 46.41 131 PRO A N 1
ATOM 1037 C CA . PRO A 1 131 ? -13.966 47.864 30.347 1.00 46.41 131 PRO A CA 1
ATOM 1038 C C . PRO A 1 131 ? -14.546 49.225 29.945 1.00 46.41 131 PRO A C 1
ATOM 1040 O O . PRO A 1 131 ? -14.043 49.891 29.041 1.00 46.41 131 PRO A O 1
ATOM 1043 N N . ALA A 1 132 ? -15.605 49.653 30.632 1.00 35.28 132 ALA A N 1
ATOM 1044 C CA . ALA A 1 132 ? -15.942 51.070 30.756 1.00 35.28 132 ALA A CA 1
ATOM 1045 C C . ALA A 1 132 ? -15.131 51.675 31.926 1.00 35.28 132 ALA A C 1
ATOM 1047 O O . ALA A 1 132 ? -14.816 50.973 32.889 1.00 35.28 132 ALA A O 1
ATOM 1048 N N . PRO A 1 133 ? -14.713 52.949 31.838 1.00 42.41 133 PRO A N 1
ATOM 1049 C CA . PRO A 1 133 ? -13.522 53.431 32.524 1.00 42.41 133 PRO A CA 1
ATOM 1050 C C . PRO A 1 133 ? -13.725 53.621 34.032 1.00 42.41 133 PRO A C 1
ATOM 1052 O O . PRO A 1 133 ? -14.725 54.171 34.480 1.00 42.41 133 PRO A O 1
ATOM 1055 N N . ALA A 1 134 ? -12.701 53.206 34.781 1.00 48.81 134 ALA A N 1
ATOM 1056 C CA . ALA A 1 134 ? -12.272 53.686 36.093 1.00 48.81 134 ALA A CA 1
ATOM 1057 C C . ALA A 1 134 ? -13.346 54.269 37.035 1.00 48.81 134 ALA A C 1
ATOM 1059 O O . ALA A 1 134 ? -13.671 55.454 36.955 1.00 48.81 134 ALA A O 1
ATOM 1060 N N . LYS A 1 135 ? -13.728 53.491 38.062 1.00 46.19 135 LYS A N 1
ATOM 1061 C CA . LYS A 1 135 ? -13.639 53.889 39.486 1.00 46.19 135 LYS A CA 1
ATOM 1062 C C . LYS A 1 135 ? -14.213 52.812 40.417 1.00 46.19 135 LYS A C 1
ATOM 1064 O O . LYS A 1 135 ? -15.324 52.344 40.210 1.00 46.19 135 LYS A O 1
ATOM 1069 N N . LYS A 1 136 ? -13.488 52.615 41.529 1.00 45.75 136 LYS A N 1
ATOM 1070 C CA . LYS A 1 136 ? -13.798 51.854 42.760 1.00 45.75 136 LYS A CA 1
ATOM 1071 C C . LYS A 1 136 ? -13.320 50.397 42.754 1.00 45.75 136 LYS A C 1
ATOM 1073 O O . LYS A 1 136 ? -14.077 49.475 42.491 1.00 45.75 136 LYS A O 1
ATOM 1078 N N . THR A 1 137 ? -12.058 50.237 43.153 1.00 45.84 137 THR A N 1
ATOM 1079 C CA . THR A 1 137 ? -11.484 48.990 43.668 1.00 45.84 137 THR A C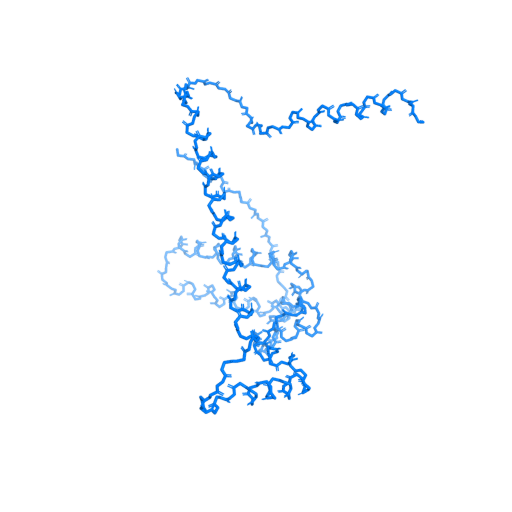A 1
ATOM 1080 C C . THR A 1 137 ? -12.374 48.439 44.779 1.00 45.84 137 THR A C 1
ATOM 1082 O O . THR A 1 137 ? -12.471 49.009 45.872 1.00 45.84 137 THR A O 1
ATOM 1085 N N . SER A 1 138 ? -13.079 47.354 44.478 1.00 53.84 138 SER A N 1
ATOM 1086 C CA . SER A 1 138 ? -13.907 46.658 45.457 1.00 53.84 138 SER A CA 1
ATOM 1087 C C . SER A 1 138 ? -13.019 45.776 46.340 1.00 53.84 138 SER A C 1
ATOM 1089 O O . SER A 1 138 ? -11.977 45.279 45.917 1.00 53.84 138 SER A O 1
ATOM 1091 N N . ARG A 1 139 ? -13.415 45.593 47.602 1.00 52.69 139 ARG A N 1
ATOM 1092 C CA . ARG A 1 139 ? -12.705 44.785 48.612 1.00 52.69 139 ARG A CA 1
ATOM 1093 C C . ARG A 1 139 ? -12.389 43.356 48.125 1.00 52.69 139 ARG A C 1
ATOM 1095 O O . ARG A 1 139 ? -11.350 42.824 48.489 1.00 52.69 139 ARG A O 1
ATOM 1102 N N . ALA A 1 140 ? -13.203 42.822 47.212 1.00 53.78 140 ALA A N 1
ATOM 1103 C CA . ALA A 1 140 ? -13.023 41.517 46.580 1.00 53.78 140 ALA A CA 1
ATOM 1104 C C . ALA A 1 140 ? -11.776 41.418 45.675 1.00 53.78 140 ALA A C 1
ATOM 1106 O O . ALA A 1 140 ? -11.158 40.361 45.603 1.00 53.78 140 ALA A O 1
ATOM 1107 N N . GLU A 1 141 ?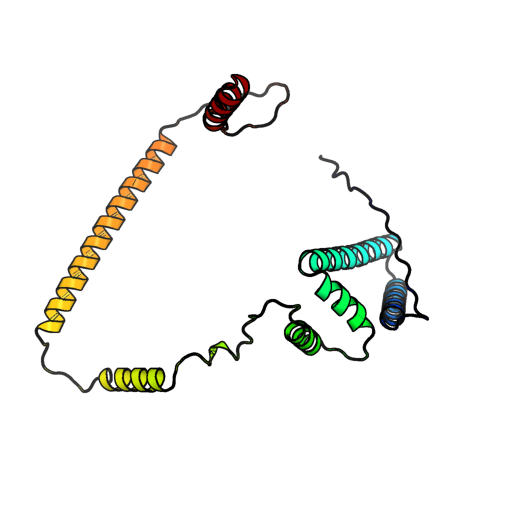 -11.344 42.508 45.027 1.00 53.00 141 GLU A N 1
ATOM 1108 C CA . GLU A 1 141 ? -10.105 42.498 44.227 1.00 53.00 141 GLU A CA 1
ATOM 1109 C C . GLU A 1 141 ? -8.856 42.429 45.114 1.00 53.00 141 GLU A C 1
ATOM 1111 O O . GLU A 1 141 ? -7.847 41.849 44.720 1.00 53.00 141 GLU A O 1
ATOM 1116 N N . LYS A 1 142 ? -8.924 42.988 46.330 1.00 56.97 142 LYS A N 1
ATOM 1117 C CA . LYS A 1 142 ? -7.826 42.917 47.305 1.00 56.97 142 LYS A CA 1
ATOM 1118 C C . LYS A 1 142 ? -7.707 41.529 47.925 1.00 56.97 142 LYS A C 1
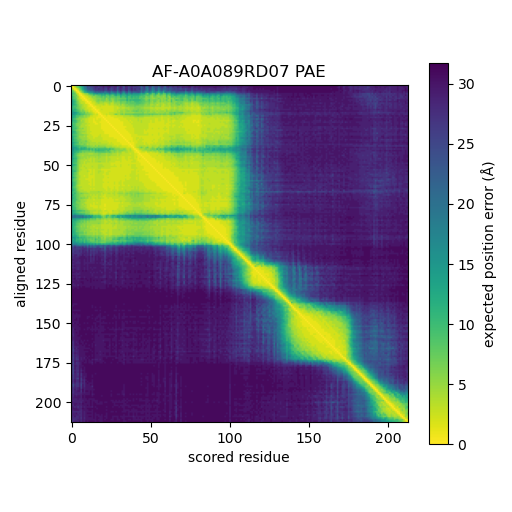ATOM 1120 O O . LYS A 1 142 ? -6.587 41.063 48.111 1.00 56.97 142 LYS A O 1
ATOM 1125 N N . ASP A 1 143 ? -8.835 40.877 48.193 1.00 60.22 143 ASP A N 1
ATOM 1126 C CA . ASP A 1 143 ? -8.856 39.522 48.747 1.00 60.22 143 ASP A CA 1
ATOM 1127 C C . ASP A 1 143 ? -8.340 38.506 47.710 1.00 60.22 143 ASP A C 1
ATOM 1129 O O . ASP A 1 143 ? -7.447 37.718 48.020 1.00 60.22 143 ASP A O 1
ATOM 1133 N N . ASN A 1 144 ? -8.754 38.634 46.442 1.00 66.31 144 ASN A N 1
ATOM 1134 C CA . ASN A 1 144 ? -8.229 37.813 45.344 1.00 66.31 144 ASN A CA 1
ATOM 1135 C C . ASN A 1 144 ? -6.737 38.075 45.069 1.00 66.31 144 ASN A C 1
ATOM 1137 O O . ASN A 1 144 ? -5.975 37.145 44.812 1.00 66.31 144 ASN A O 1
ATOM 1141 N N . ALA A 1 145 ? -6.285 39.332 45.135 1.00 69.19 145 ALA A N 1
ATOM 1142 C CA . ALA A 1 145 ? -4.868 39.657 44.968 1.00 69.19 145 ALA A CA 1
ATOM 1143 C C . ALA A 1 145 ? -4.002 39.097 46.111 1.00 69.19 145 ALA A C 1
ATOM 1145 O O . ALA A 1 145 ? -2.886 38.638 45.864 1.00 69.19 145 ALA A O 1
ATOM 1146 N N . ALA A 1 146 ? -4.514 39.097 47.346 1.00 70.69 146 ALA A N 1
ATOM 1147 C CA . ALA A 1 146 ? -3.828 38.515 48.497 1.00 70.69 146 ALA A CA 1
ATOM 1148 C C . ALA A 1 146 ? -3.761 36.981 48.414 1.00 70.69 146 ALA A C 1
ATOM 1150 O O . ALA A 1 146 ? -2.742 36.390 48.770 1.00 70.69 146 ALA A O 1
ATOM 1151 N N . GLU A 1 147 ? -4.810 36.334 47.907 1.00 73.81 147 GLU A N 1
ATOM 1152 C CA . GLU A 1 147 ? -4.835 34.885 47.695 1.00 73.81 147 GLU A CA 1
ATOM 1153 C C . GLU A 1 147 ? -3.881 34.458 46.568 1.00 73.81 147 GLU A C 1
ATOM 1155 O O . GLU A 1 147 ? -3.093 33.528 46.738 1.00 73.81 147 GLU A O 1
ATOM 1160 N N . LEU A 1 148 ? -3.835 35.213 45.465 1.00 79.56 148 LEU A N 1
ATOM 1161 C CA . LEU A 1 148 ? -2.863 35.000 44.388 1.00 79.56 148 LEU A CA 1
ATOM 1162 C C . LEU A 1 148 ? -1.414 35.226 44.839 1.00 79.56 148 LEU A C 1
ATOM 1164 O O . LEU A 1 148 ? -0.520 34.517 44.380 1.00 79.56 148 LEU A O 1
ATOM 1168 N N . ALA A 1 149 ? -1.164 36.189 45.731 1.00 78.81 149 ALA A N 1
ATOM 1169 C CA . ALA A 1 149 ? 0.165 36.397 46.305 1.00 78.81 149 ALA A CA 1
ATOM 1170 C C . ALA A 1 149 ? 0.600 35.198 47.165 1.00 78.81 149 ALA A C 1
ATOM 1172 O O . ALA A 1 149 ? 1.712 34.706 46.997 1.00 78.81 149 ALA A O 1
ATOM 1173 N N . ARG A 1 150 ? -0.301 34.657 47.998 1.00 84.50 150 ARG A N 1
ATOM 1174 C CA . ARG A 1 150 ? -0.032 33.449 48.798 1.00 84.50 150 ARG A CA 1
ATOM 1175 C C . ARG A 1 150 ? 0.248 32.227 47.932 1.00 84.50 150 ARG A C 1
ATOM 1177 O O . ARG A 1 150 ? 1.206 31.510 48.191 1.00 84.50 150 ARG A O 1
ATOM 1184 N N . LEU A 1 151 ? -0.544 32.018 46.880 1.00 83.44 151 LEU A N 1
ATOM 1185 C CA . LEU A 1 151 ? -0.326 30.908 45.949 1.00 83.44 151 LEU A CA 1
ATOM 1186 C C . LEU A 1 151 ? 1.025 31.022 45.229 1.00 83.44 151 LEU A C 1
ATOM 1188 O O . LEU A 1 151 ? 1.685 30.012 45.006 1.00 83.44 151 LEU A O 1
ATOM 1192 N N . ARG A 1 152 ? 1.473 32.239 44.902 1.00 85.31 152 ARG A N 1
ATOM 1193 C CA . ARG A 1 152 ? 2.805 32.463 44.316 1.00 85.31 152 ARG A CA 1
ATOM 1194 C C . ARG A 1 152 ? 3.929 32.163 45.304 1.00 85.31 152 ARG A C 1
ATOM 1196 O O . ARG A 1 152 ? 4.871 31.478 44.925 1.00 85.31 152 ARG A O 1
ATOM 1203 N N . GLU A 1 153 ? 3.806 32.599 46.556 1.00 88.38 153 GLU A N 1
ATOM 1204 C CA . GLU A 1 153 ? 4.776 32.266 47.610 1.00 88.38 153 GLU A CA 1
ATOM 1205 C C . GLU A 1 153 ? 4.851 30.750 47.871 1.00 88.38 153 GLU A C 1
ATOM 1207 O O . GLU A 1 153 ? 5.934 30.204 48.085 1.00 88.38 153 GLU A O 1
ATOM 1212 N N . GLU A 1 154 ? 3.716 30.047 47.821 1.00 87.50 154 GLU A N 1
ATOM 1213 C CA . GLU A 1 154 ? 3.653 28.585 47.947 1.00 87.50 154 GLU A CA 1
ATOM 1214 C C . GLU A 1 154 ? 4.378 27.892 46.780 1.00 87.50 154 GLU A C 1
ATOM 1216 O O . GLU A 1 154 ? 5.175 26.976 46.991 1.00 87.50 154 GLU A O 1
ATOM 1221 N N . ILE A 1 155 ? 4.161 28.370 45.548 1.00 87.56 155 ILE A N 1
ATOM 1222 C CA . ILE A 1 155 ? 4.841 27.866 44.347 1.00 87.56 155 ILE A CA 1
ATOM 1223 C C . ILE A 1 155 ? 6.350 28.112 44.430 1.00 87.56 155 ILE A C 1
ATOM 1225 O O . ILE A 1 155 ? 7.130 27.219 44.103 1.00 87.56 155 ILE A O 1
ATOM 1229 N N . GLU A 1 156 ? 6.787 29.283 44.896 1.00 89.62 156 GLU A N 1
ATOM 1230 C CA . GLU A 1 156 ? 8.212 29.572 45.081 1.00 89.62 156 GLU A CA 1
ATOM 1231 C C . GLU A 1 156 ? 8.849 28.659 46.136 1.00 89.62 156 GLU A C 1
ATOM 1233 O O . GLU A 1 156 ? 9.932 28.118 45.902 1.00 89.62 156 GLU A O 1
ATOM 1238 N N . LYS A 1 157 ? 8.160 28.392 47.254 1.00 91.12 157 LYS A N 1
ATOM 1239 C CA . LYS A 1 157 ? 8.622 27.415 48.254 1.00 91.12 157 LYS A CA 1
ATOM 1240 C C . LYS A 1 157 ? 8.718 26.003 47.683 1.00 91.12 157 LYS A C 1
ATOM 1242 O O . LYS A 1 157 ? 9.712 25.319 47.929 1.00 91.12 157 LYS A O 1
ATOM 1247 N N . MET A 1 158 ? 7.716 25.565 46.920 1.00 86.56 158 MET A N 1
ATOM 1248 C CA . MET A 1 158 ? 7.727 24.248 46.277 1.00 86.56 158 MET A CA 1
ATOM 1249 C C . MET A 1 158 ? 8.859 24.123 45.255 1.00 86.56 158 MET A C 1
ATOM 1251 O O . MET A 1 158 ? 9.565 23.115 45.253 1.00 86.56 158 MET A O 1
ATOM 1255 N N . ASN A 1 159 ? 9.082 25.153 44.437 1.00 88.75 159 ASN A N 1
ATOM 1256 C CA . ASN A 1 159 ? 10.193 25.190 43.488 1.00 88.75 159 ASN A CA 1
ATOM 1257 C C . ASN A 1 159 ? 11.543 25.128 44.205 1.00 88.75 159 ASN A C 1
ATOM 1259 O O . ASN A 1 159 ? 12.399 24.335 43.818 1.00 88.75 159 ASN A O 1
ATOM 1263 N N . HIS A 1 160 ? 11.714 25.878 45.296 1.00 88.88 160 HIS A N 1
ATOM 1264 C CA . HIS A 1 160 ? 12.947 25.831 46.074 1.00 88.88 160 HIS A CA 1
ATOM 1265 C C . HIS A 1 160 ? 13.191 24.446 46.691 1.00 88.88 160 HIS A C 1
ATOM 1267 O O . HIS A 1 160 ? 14.314 23.943 46.673 1.00 88.88 160 HIS A O 1
ATOM 1273 N N . LEU A 1 161 ? 12.143 23.785 47.193 1.00 89.94 161 LEU A N 1
ATOM 1274 C CA . LEU A 1 161 ? 12.254 22.432 47.739 1.00 89.94 161 LEU A CA 1
ATOM 1275 C C . LEU A 1 161 ? 12.610 21.400 46.657 1.00 89.94 161 LEU A C 1
ATOM 1277 O O . LEU A 1 161 ? 13.434 20.517 46.897 1.00 89.94 161 LEU A O 1
ATOM 1281 N N . LEU A 1 162 ? 12.036 21.525 45.458 1.00 88.62 162 LEU A N 1
ATOM 1282 C CA . LEU A 1 162 ? 12.387 20.684 44.311 1.00 88.62 162 LEU A CA 1
ATOM 1283 C C . LEU A 1 162 ? 13.832 20.910 43.859 1.00 88.62 162 LEU A C 1
ATOM 1285 O O . LEU A 1 162 ? 14.541 19.943 43.581 1.00 88.62 162 LEU A O 1
ATOM 1289 N N . GLU A 1 163 ? 14.298 22.157 43.822 1.00 88.94 163 GLU A N 1
ATOM 1290 C CA . GLU A 1 163 ? 15.697 22.479 43.528 1.00 88.94 163 GLU A CA 1
ATOM 1291 C C . GLU A 1 163 ? 16.644 21.886 44.575 1.00 88.94 163 GLU A C 1
ATOM 1293 O O . GLU A 1 163 ? 17.658 21.284 44.212 1.00 88.94 163 GLU A O 1
ATOM 1298 N N . GLN A 1 164 ? 16.292 21.965 45.863 1.00 87.44 164 GLN A N 1
ATOM 1299 C CA . GLN A 1 164 ? 17.049 21.316 46.932 1.00 87.44 164 GLN A CA 1
ATOM 1300 C C . GLN A 1 164 ? 17.105 19.795 46.740 1.00 87.44 164 GLN A C 1
ATOM 1302 O O . GLN A 1 164 ? 18.200 19.230 46.748 1.00 87.44 164 GLN A O 1
ATOM 1307 N N . GLN A 1 165 ? 15.975 19.129 46.489 1.00 84.25 165 GLN A N 1
ATOM 1308 C CA . GLN A 1 165 ? 15.950 17.683 46.234 1.00 84.25 165 GLN A CA 1
ATOM 1309 C C . GLN A 1 165 ? 16.760 17.296 44.992 1.00 84.25 165 GLN A C 1
ATOM 1311 O O . GLN A 1 165 ? 17.520 16.329 45.017 1.00 84.25 165 GLN A O 1
ATOM 1316 N N . ASN A 1 166 ? 16.654 18.067 43.910 1.00 85.38 166 ASN A N 1
ATOM 1317 C CA . ASN A 1 166 ? 17.417 17.825 42.691 1.00 85.38 166 ASN A CA 1
ATOM 1318 C C . ASN A 1 166 ? 18.925 18.007 42.935 1.00 85.38 166 ASN A C 1
ATOM 1320 O O . ASN A 1 166 ? 19.734 17.194 42.489 1.00 85.38 166 ASN A O 1
ATOM 1324 N N . SER A 1 167 ? 19.317 19.020 43.711 1.00 83.06 167 SER A N 1
ATOM 1325 C CA . SER A 1 167 ? 20.715 19.221 44.102 1.00 83.06 167 SER A CA 1
ATOM 1326 C C . SER A 1 167 ? 21.250 18.072 44.967 1.00 83.06 167 SER A C 1
ATOM 1328 O O . SER A 1 167 ? 22.369 17.615 44.736 1.00 83.06 167 SER A O 1
ATOM 1330 N N . GLN A 1 168 ? 20.443 17.530 45.888 1.00 83.44 168 GLN A N 1
ATOM 1331 C CA . GLN A 1 168 ? 20.795 16.360 46.698 1.00 83.44 168 GLN A CA 1
ATOM 1332 C C . GLN A 1 168 ? 20.932 15.102 45.835 1.00 83.44 168 GLN A C 1
ATOM 1334 O O . GLN A 1 168 ? 21.904 14.365 45.978 1.00 83.44 168 GLN A O 1
ATOM 1339 N N . LEU A 1 169 ? 20.026 14.886 44.876 1.00 84.19 169 LEU A N 1
ATOM 1340 C CA . LEU A 1 169 ? 20.138 13.800 43.897 1.00 84.19 169 LEU A CA 1
ATOM 1341 C C . LEU A 1 169 ? 21.403 13.927 43.040 1.00 84.19 169 LEU A C 1
ATOM 1343 O O . LEU A 1 169 ? 22.067 12.929 42.764 1.00 84.19 169 LEU A O 1
ATOM 1347 N N . GLN A 1 170 ? 21.776 15.141 42.634 1.00 81.88 170 GLN A N 1
ATOM 1348 C CA . GLN A 1 170 ? 23.016 15.380 41.894 1.00 81.88 170 GLN A CA 1
ATOM 1349 C C . GLN A 1 170 ? 24.261 15.169 42.759 1.00 81.88 170 GLN A C 1
ATOM 1351 O O . GLN A 1 170 ? 25.258 14.654 42.258 1.00 81.88 170 GLN A O 1
ATOM 1356 N N . GLN A 1 171 ? 24.213 15.519 44.045 1.00 81.00 171 GLN A N 1
ATOM 1357 C CA . GLN A 1 171 ? 25.289 15.233 44.993 1.00 81.00 171 GLN A CA 1
ATOM 1358 C C . GLN A 1 171 ? 25.421 13.734 45.268 1.00 81.00 171 GLN A C 1
ATOM 1360 O O . GLN A 1 171 ? 26.543 13.252 45.315 1.00 81.00 171 GLN A O 1
ATOM 1365 N N . LEU A 1 172 ? 24.320 12.981 45.351 1.00 73.19 172 LEU A N 1
ATOM 1366 C CA . LEU A 1 172 ? 24.353 11.516 45.444 1.00 73.19 172 LEU A CA 1
ATOM 1367 C C . LEU A 1 172 ? 24.946 10.887 44.176 1.00 73.19 172 LEU A C 1
ATOM 1369 O O . LEU A 1 172 ? 25.801 10.017 44.273 1.00 73.19 172 LEU A O 1
ATOM 1373 N N . ARG A 1 173 ? 24.585 11.393 42.988 1.00 73.69 173 ARG A N 1
ATOM 1374 C CA . ARG A 1 173 ? 25.201 10.965 41.717 1.00 73.69 173 ARG A CA 1
ATOM 1375 C C . ARG A 1 173 ? 26.682 11.333 41.597 1.00 73.69 173 ARG A C 1
ATOM 1377 O O . ARG A 1 173 ? 27.418 10.645 40.904 1.00 73.69 173 ARG A O 1
ATOM 1384 N N . ARG A 1 174 ? 27.121 12.435 42.214 1.00 67.06 174 ARG A N 1
ATOM 1385 C CA . ARG A 1 174 ? 28.532 12.871 42.228 1.00 67.06 174 ARG A CA 1
ATOM 1386 C C . ARG A 1 174 ? 29.334 12.283 43.397 1.00 67.06 174 ARG A C 1
ATOM 1388 O O . ARG A 1 174 ? 30.558 12.306 43.348 1.00 67.06 174 ARG A O 1
ATOM 1395 N N . GLY A 1 175 ? 28.651 11.778 44.422 1.00 52.28 175 GLY A N 1
ATOM 1396 C CA . GLY A 1 175 ? 29.195 11.116 45.607 1.00 52.28 175 GLY A CA 1
ATOM 1397 C C . GLY A 1 175 ? 29.563 9.648 45.388 1.00 52.28 175 GLY A C 1
ATOM 1398 O O . GLY A 1 175 ? 30.116 9.037 46.296 1.00 52.28 175 GLY A O 1
ATOM 1399 N N . GLU A 1 176 ? 29.340 9.109 44.187 1.00 54.78 176 GLU A N 1
ATOM 1400 C CA . GLU A 1 176 ? 30.048 7.930 43.678 1.00 54.78 176 GLU A CA 1
ATOM 1401 C C . GLU A 1 176 ? 31.256 8.352 42.817 1.00 54.78 176 GLU A C 1
ATOM 1403 O O . GLU A 1 176 ? 31.134 8.508 41.598 1.00 54.78 176 GLU A O 1
ATOM 1408 N N . PRO A 1 177 ? 32.459 8.515 43.397 1.00 43.84 177 PRO A N 1
ATOM 1409 C CA . PRO A 1 177 ? 33.687 8.512 42.626 1.00 43.84 177 PRO A CA 1
ATOM 1410 C C . PRO A 1 177 ? 34.229 7.078 42.490 1.00 43.84 177 PRO A C 1
ATOM 1412 O O . PRO A 1 177 ? 34.962 6.588 43.339 1.00 43.84 177 PRO A O 1
ATOM 1415 N N . GLY A 1 178 ? 33.882 6.453 41.362 1.00 40.78 178 GLY A N 1
ATOM 1416 C CA . GLY A 1 178 ? 34.841 5.839 40.435 1.00 40.78 178 GLY A CA 1
ATOM 1417 C C . GLY A 1 178 ? 35.475 4.480 40.767 1.00 40.78 178 GLY A C 1
ATOM 1418 O O . GLY A 1 178 ? 36.391 4.381 41.575 1.00 40.78 178 GLY A O 1
ATOM 1419 N N . ALA A 1 179 ? 35.163 3.485 39.932 1.00 27.02 179 ALA A N 1
ATOM 1420 C CA . ALA A 1 179 ? 36.169 2.552 39.423 1.00 27.02 179 ALA A CA 1
ATOM 1421 C C . ALA A 1 179 ? 35.903 2.261 37.934 1.00 27.02 179 ALA A C 1
ATOM 1423 O O . ALA A 1 179 ? 34.953 1.578 37.570 1.00 27.02 179 ALA A O 1
ATOM 1424 N N . ALA A 1 180 ? 36.762 2.793 37.070 1.00 38.12 180 ALA A N 1
ATOM 1425 C CA . ALA A 1 180 ? 37.038 2.263 35.733 1.00 38.12 180 ALA A CA 1
ATOM 1426 C C . ALA A 1 180 ? 38.483 1.718 35.757 1.00 38.12 180 ALA A C 1
ATOM 1428 O O . ALA A 1 180 ? 39.223 2.087 36.671 1.00 38.12 180 ALA A O 1
ATOM 1429 N N . PRO A 1 181 ? 39.007 1.028 34.729 1.00 49.97 181 PRO A N 1
ATOM 1430 C CA . PRO A 1 181 ? 38.462 0.024 33.805 1.00 49.97 181 PRO A CA 1
ATOM 1431 C C . PRO A 1 181 ? 39.287 -1.294 33.877 1.00 49.97 181 PRO A C 1
ATOM 1433 O O . PRO A 1 181 ? 40.474 -1.255 34.189 1.00 49.97 181 PRO A O 1
ATOM 1436 N N . VAL A 1 182 ? 38.730 -2.465 33.532 1.00 35.53 182 VAL A N 1
ATOM 1437 C CA . VAL A 1 182 ? 39.554 -3.678 33.308 1.00 35.53 182 VAL A CA 1
ATOM 1438 C C . VAL A 1 182 ? 39.006 -4.499 32.139 1.00 35.53 182 VAL A C 1
ATOM 1440 O O . VAL A 1 182 ? 37.934 -5.094 32.220 1.00 35.53 182 VAL A O 1
ATOM 1443 N N . GLU A 1 183 ? 39.764 -4.532 31.041 1.00 39.59 183 GLU A N 1
ATOM 1444 C CA . GLU A 1 183 ? 39.680 -5.584 30.029 1.00 39.59 183 GLU A CA 1
ATOM 1445 C C . GLU A 1 183 ? 40.094 -6.925 30.651 1.00 39.59 183 GLU A C 1
ATOM 1447 O O . GLU A 1 183 ? 41.209 -7.040 31.152 1.00 39.59 183 GLU A O 1
ATOM 1452 N N . ALA A 1 184 ? 39.239 -7.947 30.564 1.00 33.41 184 ALA A N 1
ATOM 1453 C CA . ALA A 1 184 ? 39.625 -9.310 30.184 1.00 33.41 184 ALA A CA 1
ATOM 1454 C C . ALA A 1 184 ? 38.415 -10.260 30.211 1.00 33.41 184 ALA A C 1
ATOM 1456 O O . ALA A 1 184 ? 37.884 -10.582 31.263 1.00 33.41 184 ALA A O 1
ATOM 1457 N N . SER A 1 185 ? 38.130 -10.834 29.040 1.00 32.31 185 SER A N 1
ATOM 1458 C CA . SER A 1 185 ? 37.744 -12.242 28.871 1.00 32.31 185 SER A CA 1
ATOM 1459 C C . SER A 1 185 ? 36.357 -12.718 29.353 1.00 32.31 185 SER A C 1
ATOM 1461 O O . SER A 1 185 ? 36.081 -12.840 30.538 1.00 32.31 185 SER A O 1
ATOM 1463 N N . ARG A 1 186 ? 35.595 -13.205 28.358 1.00 31.41 186 ARG A N 1
ATOM 1464 C CA . ARG A 1 186 ? 34.490 -14.190 28.408 1.00 31.41 186 ARG A CA 1
ATOM 1465 C C . ARG A 1 186 ? 33.111 -13.722 28.899 1.00 31.41 186 ARG A C 1
ATOM 1467 O O . ARG A 1 186 ? 32.848 -13.670 30.083 1.00 31.41 186 ARG A O 1
ATOM 1474 N N . GLY A 1 187 ? 32.207 -13.603 27.917 1.00 35.97 187 GLY A N 1
ATOM 1475 C CA . GLY A 1 187 ? 30.884 -14.246 27.885 1.00 35.97 187 GLY A CA 1
ATOM 1476 C C . GLY A 1 187 ? 29.874 -13.924 28.990 1.00 35.97 187 GLY A C 1
ATOM 1477 O O . GLY A 1 187 ? 30.063 -14.308 30.132 1.00 35.97 187 GLY A O 1
ATOM 1478 N N . GLY A 1 188 ? 28.708 -13.407 28.597 1.00 31.89 188 GLY A N 1
ATOM 1479 C CA . GLY A 1 188 ? 27.499 -13.475 29.422 1.00 31.89 188 GLY A CA 1
ATOM 1480 C C . GLY A 1 188 ? 26.658 -12.208 29.370 1.00 31.89 188 GLY A C 1
ATOM 1481 O O . GLY A 1 188 ? 27.176 -11.109 29.493 1.00 31.89 188 GLY A O 1
ATOM 1482 N N . SER A 1 189 ? 25.363 -12.403 29.137 1.00 38.94 189 SER A N 1
ATOM 1483 C CA . SER A 1 189 ? 24.263 -11.440 29.187 1.00 38.94 189 SER A CA 1
ATOM 1484 C C . SER A 1 189 ? 24.350 -10.448 30.352 1.00 38.94 189 SER A C 1
ATOM 1486 O O . SER A 1 189 ? 24.529 -10.871 31.490 1.00 38.94 189 SER A O 1
ATOM 1488 N N . GLU A 1 190 ? 24.123 -9.157 30.096 1.00 35.81 190 GLU A N 1
ATOM 1489 C CA . GLU A 1 190 ? 23.911 -8.186 31.174 1.00 35.81 190 GLU A CA 1
ATOM 1490 C C . GLU A 1 190 ? 22.459 -8.220 31.659 1.00 35.81 190 GLU A C 1
ATOM 1492 O O . GLU A 1 190 ? 21.498 -7.868 30.972 1.00 35.81 190 GLU A O 1
ATOM 1497 N N . GLU A 1 191 ? 22.367 -8.718 32.881 1.00 42.72 191 GLU A N 1
ATOM 1498 C CA . GLU A 1 191 ? 21.248 -8.835 33.788 1.00 42.72 191 GLU A CA 1
ATOM 1499 C C . GLU A 1 191 ? 21.157 -7.536 34.608 1.00 42.72 191 GLU A C 1
ATOM 1501 O O . GLU A 1 191 ? 22.036 -7.235 35.412 1.00 42.72 191 GLU A O 1
ATOM 1506 N N . VAL A 1 192 ? 20.091 -6.752 34.418 1.00 44.56 192 VAL A N 1
ATOM 1507 C CA . VAL A 1 192 ? 19.722 -5.671 35.344 1.00 44.56 192 VAL A CA 1
ATOM 1508 C C . VAL A 1 192 ? 18.645 -6.212 36.285 1.00 44.56 192 VAL A C 1
ATOM 1510 O O . VAL A 1 192 ? 17.485 -6.349 35.909 1.00 44.56 192 VAL A O 1
ATOM 1513 N N . VAL A 1 193 ? 19.081 -6.554 37.500 1.00 46.97 193 VAL A N 1
ATOM 1514 C CA . VAL A 1 193 ? 18.326 -6.610 38.769 1.00 46.97 193 VAL A CA 1
ATOM 1515 C C . VAL A 1 193 ? 16.932 -7.264 38.688 1.00 46.97 193 VAL A C 1
ATOM 1517 O O . VAL A 1 193 ? 15.897 -6.623 38.854 1.00 46.97 193 VAL A O 1
ATOM 1520 N N . LEU A 1 194 ? 16.915 -8.590 38.518 1.00 43.97 194 LEU A N 1
ATOM 1521 C CA . LEU A 1 194 ? 15.757 -9.466 38.779 1.00 43.97 194 LEU A CA 1
ATOM 1522 C C . LEU A 1 194 ? 15.803 -10.116 40.180 1.00 43.97 194 LEU A C 1
ATOM 1524 O O . LEU A 1 194 ? 14.963 -10.958 40.508 1.00 43.97 194 LEU A O 1
ATOM 1528 N N . SER A 1 195 ? 16.763 -9.729 41.024 1.00 50.28 195 SER A N 1
ATOM 1529 C CA . SER A 1 195 ? 17.087 -10.442 42.266 1.00 50.28 195 SER A CA 1
ATOM 1530 C C . SER A 1 195 ? 16.003 -10.358 43.352 1.00 50.28 195 SER A C 1
ATOM 1532 O O . SER A 1 195 ? 15.873 -11.291 44.141 1.00 50.28 195 SER A O 1
ATOM 1534 N N . GLU A 1 196 ? 15.160 -9.317 43.374 1.00 45.16 196 GLU A N 1
ATOM 1535 C CA . GLU A 1 196 ? 14.018 -9.258 44.311 1.00 45.16 196 GLU A CA 1
ATOM 1536 C C . GLU A 1 196 ? 12.770 -9.994 43.797 1.00 45.16 196 GLU A C 1
ATOM 1538 O O . GLU A 1 196 ? 12.020 -10.581 44.581 1.00 45.16 196 GLU A O 1
ATOM 1543 N N . VAL A 1 197 ? 12.564 -10.054 42.478 1.00 51.09 197 VAL A N 1
ATOM 1544 C CA . VAL A 1 197 ? 11.405 -10.745 41.884 1.00 51.09 197 VAL A CA 1
ATOM 1545 C C . VAL A 1 197 ? 11.620 -12.264 41.863 1.00 51.09 197 VAL A C 1
ATOM 1547 O O . VAL A 1 197 ? 10.678 -13.028 42.094 1.00 51.09 197 VAL A O 1
ATOM 1550 N N . ALA A 1 198 ? 12.864 -12.722 41.685 1.00 47.91 198 ALA A N 1
ATOM 1551 C CA . ALA A 1 198 ? 13.215 -14.143 41.702 1.00 47.91 198 ALA A CA 1
ATOM 1552 C C . ALA A 1 198 ? 12.996 -14.795 43.083 1.00 47.91 198 ALA A C 1
ATOM 1554 O O . ALA A 1 198 ? 12.439 -15.893 43.167 1.00 47.91 198 ALA A O 1
ATOM 1555 N N . ALA A 1 199 ? 13.326 -14.093 44.174 1.00 50.38 199 ALA A N 1
ATOM 1556 C CA . ALA A 1 199 ? 13.120 -14.597 45.535 1.00 50.38 199 ALA A CA 1
ATOM 1557 C C . ALA A 1 199 ? 11.627 -14.776 45.888 1.00 50.38 199 ALA A C 1
ATOM 1559 O O . ALA A 1 199 ? 11.260 -15.682 46.644 1.00 50.38 199 ALA A O 1
ATOM 1560 N N . SER A 1 200 ? 10.750 -13.941 45.318 1.00 52.00 200 SER A N 1
ATOM 1561 C CA . SER A 1 200 ? 9.293 -14.047 45.481 1.00 52.00 200 SER A CA 1
ATOM 1562 C C . SER A 1 200 ? 8.700 -15.194 44.645 1.00 52.00 200 SER A C 1
ATOM 1564 O O . SER A 1 200 ? 7.853 -15.958 45.123 1.00 52.00 200 SER A O 1
ATOM 1566 N N . ALA A 1 201 ? 9.213 -15.399 43.427 1.00 55.97 201 ALA A N 1
ATOM 1567 C CA . ALA A 1 201 ? 8.771 -16.467 42.530 1.00 55.97 201 ALA A CA 1
ATOM 1568 C C . ALA A 1 201 ? 9.163 -17.878 43.020 1.00 55.97 201 ALA A C 1
ATOM 1570 O O . ALA A 1 201 ? 8.378 -18.822 42.877 1.00 55.97 201 ALA A O 1
ATOM 1571 N N . GLU A 1 202 ? 10.330 -18.042 43.657 1.00 58.78 202 GLU A N 1
ATOM 1572 C CA . GLU A 1 202 ? 10.725 -19.331 44.243 1.00 58.78 202 GLU A CA 1
ATOM 1573 C C . GLU A 1 202 ? 9.876 -19.717 45.460 1.00 58.78 202 GLU A C 1
ATOM 1575 O O . GLU A 1 202 ? 9.482 -20.881 45.594 1.00 58.78 202 GLU A O 1
ATOM 1580 N N . LYS A 1 203 ? 9.518 -18.750 46.319 1.00 59.03 203 LYS A N 1
ATOM 1581 C CA . LYS A 1 203 ? 8.619 -19.004 47.456 1.00 59.03 203 LYS A CA 1
ATOM 1582 C C . LYS A 1 203 ? 7.238 -19.468 46.982 1.00 59.03 203 LYS A C 1
ATOM 1584 O O . LYS A 1 203 ? 6.717 -20.438 47.531 1.00 59.03 203 LYS A O 1
ATOM 1589 N N . MET A 1 204 ? 6.687 -18.877 45.916 1.00 54.62 204 MET A N 1
ATOM 1590 C CA . MET A 1 204 ? 5.408 -19.324 45.339 1.00 54.62 204 MET A CA 1
ATOM 1591 C C . MET A 1 204 ? 5.478 -20.726 44.714 1.00 54.62 204 MET A C 1
ATOM 1593 O O . MET A 1 204 ? 4.553 -21.523 44.893 1.00 54.62 204 MET A O 1
ATOM 1597 N N . LYS A 1 205 ? 6.574 -21.079 44.027 1.00 59.59 205 LYS A N 1
ATOM 1598 C CA . LYS A 1 205 ? 6.753 -22.438 43.480 1.00 59.59 205 LYS A CA 1
ATOM 1599 C C . LYS A 1 205 ? 6.877 -23.496 44.578 1.00 59.59 205 LYS A C 1
ATOM 1601 O O . LYS A 1 205 ? 6.283 -24.566 44.456 1.00 59.59 205 LYS A O 1
ATOM 1606 N N . LYS A 1 206 ? 7.576 -23.190 45.676 1.00 60.16 206 LYS A N 1
ATOM 1607 C CA . LYS A 1 206 ? 7.763 -24.121 46.802 1.00 60.16 206 LYS A CA 1
ATOM 1608 C C . LYS A 1 206 ? 6.472 -24.363 47.597 1.00 60.16 206 LYS A C 1
ATOM 1610 O O . LYS A 1 206 ? 6.300 -25.453 48.135 1.00 60.16 206 LYS A O 1
ATOM 1615 N N . ILE A 1 207 ? 5.550 -23.393 47.625 1.00 59.50 207 ILE A N 1
ATOM 1616 C CA . ILE A 1 207 ? 4.212 -23.541 48.229 1.00 59.50 207 ILE A CA 1
ATOM 1617 C C . ILE A 1 207 ? 3.317 -24.451 47.369 1.00 59.50 207 ILE A C 1
ATOM 1619 O O . ILE A 1 207 ? 2.678 -25.349 47.909 1.00 59.50 207 ILE A O 1
ATOM 1623 N N . ARG A 1 208 ? 3.343 -24.318 46.033 1.00 59.72 208 ARG A N 1
ATOM 1624 C CA . ARG A 1 208 ? 2.611 -25.233 45.129 1.00 59.72 208 ARG A CA 1
ATOM 1625 C C . ARG A 1 208 ? 3.146 -26.665 45.145 1.00 59.72 208 ARG A C 1
ATOM 1627 O O . ARG A 1 208 ? 2.373 -27.603 45.006 1.00 59.72 208 ARG A O 1
ATOM 1634 N N . GLN A 1 209 ? 4.452 -26.847 45.326 1.00 54.94 209 GLN A N 1
ATOM 1635 C CA . GLN A 1 209 ? 5.079 -28.174 45.299 1.00 54.94 209 GLN A CA 1
ATOM 1636 C C . 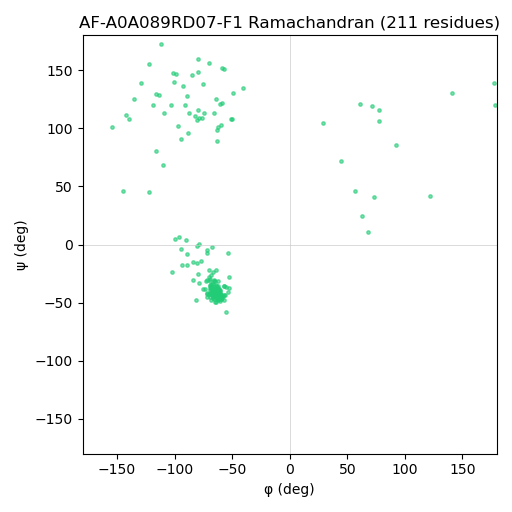GLN A 1 209 ? 4.922 -28.956 46.614 1.00 54.94 209 GLN A C 1
ATOM 1638 O O . GLN A 1 209 ? 5.111 -30.168 46.628 1.00 54.94 209 GLN A O 1
ATOM 1643 N N . LYS A 1 210 ? 4.559 -28.282 47.715 1.00 59.28 210 LYS A N 1
ATOM 1644 C CA . LYS A 1 210 ? 4.277 -28.920 49.011 1.00 59.28 210 LYS A CA 1
ATOM 1645 C C . LYS A 1 210 ? 2.814 -29.332 49.208 1.00 59.28 210 LYS A C 1
ATOM 1647 O O . LYS A 1 210 ? 2.499 -29.829 50.281 1.00 59.28 210 LYS A O 1
ATOM 1652 N N . GLY A 1 211 ? 1.951 -29.165 48.199 1.00 54.00 211 GLY A N 1
ATOM 1653 C CA . GLY A 1 211 ? 0.593 -29.720 48.218 1.00 54.00 211 GLY A CA 1
ATOM 1654 C C . GLY A 1 211 ? -0.239 -29.274 49.421 1.00 54.00 211 GLY A C 1
ATOM 1655 O O . GLY A 1 211 ? -0.857 -30.105 50.073 1.00 54.00 211 GLY A O 1
ATOM 1656 N N . ILE A 1 212 ? -0.221 -27.978 49.742 1.00 58.34 212 ILE A N 1
ATOM 1657 C CA . ILE A 1 212 ? -1.185 -27.385 50.679 1.00 58.34 212 ILE A CA 1
ATOM 1658 C C . ILE A 1 212 ? -2.109 -26.477 49.872 1.00 58.34 212 ILE A C 1
ATOM 1660 O O . ILE A 1 212 ? -2.005 -25.257 49.938 1.00 58.34 212 ILE A O 1
ATOM 1664 N N . PHE A 1 213 ? -2.917 -27.116 49.031 1.00 53.16 213 PHE A N 1
ATOM 1665 C CA . PHE A 1 213 ? -4.272 -26.742 48.632 1.00 53.16 213 PHE A CA 1
ATOM 1666 C C . PHE A 1 213 ? -4.970 -28.031 48.207 1.00 53.16 213 PHE A C 1
ATOM 1668 O O . PHE A 1 213 ? -4.343 -28.787 47.428 1.00 53.16 213 PHE A O 1
#

Mean predicted aligned error: 21.37 Å

pLDDT: mean 74.21, std 20.05, range [27.02, 96.25]

Secondary structure (DSSP, 8-state):
-----PPP--------TTT-HHHHHHHHHHHHHHHHHHHTT--HHHHHHHHHHHHHHHHHHHHHHHHH-HHHHHHHHHHTTSTT--HHHHHHHHHHTT-S-S----TTGGGS-S-HHHHHHHHHHHHHHS--------HHHHHHHHHHHHHHHHHHHHHHHHHHHHHHHHHHHHS-------------------HHHHHHHHHHHHHHHTT--

Sequence (213 aa):
MHNSRTKRVNFSLHLRPDDSQADQRAFSELRQWHEGLKQSGRSREDMAMEMRGFHRHVYLAGLQLQRLSPRACGHIAESIGRDSLTLPELMDELSAGGLLPEGTPTRAAASEHFSEQQLEQLQLLLETVKPAPAKKTSRAEKDNAAELARLREEIEKMNHLLEQQNSQLQQLRRGEPGAAPVEASRGGSEEVVLSEVAASAEKMKKIRQKGIF

Foldseek 3Di:
DDDPPDDDDDDDDDADLPPALLSVLVVVVVVVVLVVLVVPPDDPVVSVVVVVVVVVVVVVVLVVLCVLAVVLSVVVSNCSSDDDDDPVNSVVVCVVVVVDPDDPPPVVCVPPPDDPVNVVVVVVVVVVVPDDDDDDDDPVVVVVVVVVVVVVVVVVVVVVVVVVVVVVVVVVVVVDDDDDDDDDDDDDDDDDDPPVVVVVVVVVVVVVVVPPD

Solvent-accessible surface area (backbone atoms only — not comparable to full-atom values): 13262 Å² total; per-residue (Å²): 134,85,80,78,79,80,81,88,81,91,83,85,86,84,75,50,50,90,84,31,56,27,33,33,46,52,51,50,52,54,48,53,52,53,53,52,56,68,70,64,76,63,55,74,67,57,52,52,49,50,53,52,50,51,54,50,50,54,50,51,53,51,52,53,39,40,73,76,32,55,66,41,38,53,53,57,54,54,49,60,37,47,90,85,73,47,72,66,58,51,50,50,53,32,44,78,68,66,53,41,78,91,76,73,74,55,84,76,62,80,74,73,82,68,53,71,68,54,49,51,52,49,50,52,52,50,59,73,63,56,85,72,84,87,87,78,91,52,73,66,59,55,54,52,51,52,52,52,50,50,54,49,54,51,50,52,51,51,50,52,51,49,51,51,51,51,50,50,53,50,46,56,64,61,68,62,80,82,87,84,86,80,94,77,86,81,87,80,86,92,78,83,84,56,69,73,60,50,61,55,52,52,54,56,52,55,49,65,74,65,65,81,122

Radius of gyration: 34.0 Å; Cα contacts (8 Å, |Δi|>4): 59; chains: 1; bounding box: 66×84×72 Å